Protein AF-A0A564VQ41-F1 (afdb_monomer)

Secondary structure (DSSP, 8-state):
-EE--TTS---HHHHHHHHHHHHHT-GGGTTS-EEEEEE-TTSS-EEEEEE-SB-TTT-PBPP--HHHHHHHHHHHHHHHHHTT---PPTTB-TTS-B--S---SSHHHHHHHHHHHTTSS--HHHHHHHHHHHHHHH-SSHHHHHHHHHHTTEEEE--TTSSS-EEEEHHHHHTT-S--EEEHHHHHHHHSS---HHHHHHHHHHHHHHHHHHHHHHHHHH-----------------HHHHHHHHHHHHHHHHTTSHHHHHHHHHHHHHHHHHHHHHHHHHHHHHHHHHHHHHHHHTTS-----

Solvent-accessible surface area (backbone atoms only — not comparable to full-atom values): 17741 Å² total; per-residue (Å²): 113,51,74,53,58,65,88,49,96,71,52,70,69,55,55,40,50,53,48,51,53,54,51,76,70,33,73,75,46,65,58,31,58,70,51,77,49,67,44,71,87,75,76,30,47,34,34,45,69,49,65,46,59,47,22,77,82,78,67,48,65,63,71,83,52,77,61,57,56,47,53,53,50,51,52,54,40,48,57,30,48,79,71,72,41,88,60,92,50,91,63,35,43,96,89,66,45,73,38,71,62,71,42,51,98,42,71,68,57,28,51,51,51,56,34,26,76,69,70,75,42,94,41,68,71,54,55,50,48,52,51,50,54,60,34,51,74,68,18,48,39,72,68,51,29,48,49,52,35,43,77,72,46,27,46,67,50,78,52,92,90,48,95,57,43,36,39,30,39,46,66,40,46,74,70,67,45,89,82,24,69,49,43,29,72,55,49,22,60,24,38,68,45,92,57,47,70,68,61,52,51,54,42,8,52,53,38,36,56,48,51,52,52,50,51,51,51,53,52,58,69,70,66,70,83,83,85,85,90,83,87,89,78,92,74,85,80,80,51,72,70,58,54,53,53,52,52,52,53,49,51,51,58,48,36,58,67,36,74,70,29,40,50,52,48,52,51,50,53,51,53,51,50,52,51,49,52,49,53,50,52,51,48,53,51,50,52,50,51,52,51,52,50,52,55,56,54,65,70,68,74,76,76,81,86,127

Sequence (306 aa):
MQSYHEDEEITPEQAHKNAVELAEHTKAWKGHEVLIATHIDKGHIHTHFIVNSVNYENGHKLQWSKHDLKDLKERCNEQSREQGLHVPEKGKTFAGEVREETVAWSKDTYQLLKQAEQGKVKSYVQDIALAVLDCKETATSRETFIRLMNERGYGVDWQDSHKYITYTDLAREQAGEKACKIRDNKLEKYYNMDFGKESMEHEFERNARTAEAEQSKRAASRVKPTEPDRAGKQSAQRSVGDVERELRGIDEAVKSRTSKGRAEQAERRRAEQEAHQRAEAERRAAEEQQRVASRRYIGRGWELER

Organism: NCBI:txid89014

InterPro domains:
  IPR005094 MobA/VirD2-like, nuclease domain [PF03432] (1-85)

Structure (mmCIF, N/CA/C/O backbone):
data_AF-A0A564VQ41-F1
#
_entry.id   AF-A0A564VQ41-F1
#
loop_
_atom_site.group_PDB
_atom_site.id
_atom_site.type_symbol
_atom_site.label_atom_id
_atom_site.label_alt_id
_atom_site.label_comp_id
_atom_site.label_asym_id
_atom_site.label_entity_id
_atom_site.label_seq_id
_atom_site.pdbx_PDB_ins_code
_atom_site.Cartn_x
_atom_site.Cartn_y
_atom_site.Cartn_z
_atom_site.occupancy
_atom_site.B_iso_or_equiv
_atom_site.auth_seq_id
_atom_site.auth_comp_id
_atom_site.auth_asym_id
_atom_site.auth_atom_id
_atom_site.pdbx_PDB_model_num
ATOM 1 N N . MET A 1 1 ? 9.799 -4.197 -13.482 1.00 83.69 1 MET A N 1
ATOM 2 C CA . MET A 1 1 ? 8.757 -3.579 -14.323 1.00 83.69 1 MET A CA 1
ATOM 3 C C . MET A 1 1 ? 8.687 -2.121 -13.932 1.00 83.69 1 MET A C 1
ATOM 5 O O . MET A 1 1 ? 8.679 -1.845 -12.737 1.00 83.69 1 MET A O 1
ATOM 9 N N . GLN A 1 2 ? 8.691 -1.243 -14.922 1.00 91.75 2 GLN A N 1
ATOM 10 C CA . GLN A 1 2 ? 8.441 0.191 -14.800 1.00 91.75 2 GLN A CA 1
ATOM 11 C C . GLN A 1 2 ? 7.136 0.474 -15.541 1.00 91.75 2 GLN A C 1
ATOM 13 O O . GLN A 1 2 ? 6.867 -0.172 -16.550 1.00 91.75 2 GLN A O 1
ATOM 18 N N . SER A 1 3 ? 6.301 1.367 -15.035 1.00 92.75 3 SER A N 1
ATOM 19 C CA . SER A 1 3 ? 4.995 1.657 -15.627 1.00 92.75 3 SER A CA 1
ATOM 20 C C . SER A 1 3 ? 4.623 3.099 -15.360 1.00 92.75 3 SER A C 1
ATOM 22 O O . SER A 1 3 ? 4.914 3.608 -14.277 1.00 92.75 3 SER A O 1
ATOM 24 N N . TYR A 1 4 ? 3.935 3.697 -16.318 1.00 93.62 4 TYR A N 1
ATOM 25 C CA . TYR A 1 4 ? 3.410 5.052 -16.244 1.00 93.62 4 TYR A CA 1
ATOM 26 C C . TYR A 1 4 ? 1.884 4.993 -16.170 1.00 93.62 4 TYR A C 1
ATOM 28 O O . TYR A 1 4 ? 1.292 3.991 -16.577 1.00 93.62 4 TYR A O 1
ATOM 36 N N . HIS A 1 5 ? 1.255 6.009 -15.582 1.00 91.75 5 HIS A N 1
ATOM 37 C CA . HIS A 1 5 ? -0.205 6.106 -15.586 1.00 91.75 5 HIS A CA 1
ATOM 38 C C . HIS A 1 5 ? -0.710 6.362 -17.014 1.00 91.75 5 HIS A C 1
ATOM 40 O O . HIS A 1 5 ? 0.048 6.845 -17.851 1.00 91.75 5 HIS A O 1
ATOM 46 N N . GLU A 1 6 ? -1.967 6.030 -17.308 1.00 89.50 6 GLU A N 1
ATOM 47 C CA . GLU A 1 6 ? -2.549 6.250 -18.643 1.00 89.50 6 GLU A CA 1
ATOM 48 C C . GLU A 1 6 ? -2.626 7.737 -19.024 1.00 89.50 6 GLU A C 1
ATOM 50 O O . GLU A 1 6 ? -2.412 8.080 -20.182 1.00 89.50 6 GLU A O 1
ATOM 55 N N . ASP A 1 7 ? -2.836 8.604 -18.030 1.00 90.12 7 ASP A N 1
ATOM 56 C CA . ASP A 1 7 ? -2.867 10.068 -18.181 1.00 90.12 7 ASP A CA 1
ATOM 57 C C . ASP A 1 7 ? -1.476 10.730 -18.151 1.00 90.12 7 ASP A C 1
ATOM 59 O O . ASP A 1 7 ? -1.370 11.953 -18.192 1.00 90.12 7 ASP A O 1
ATOM 63 N N . GLU A 1 8 ? -0.398 9.955 -18.010 1.00 91.81 8 GLU A N 1
ATOM 64 C CA . GLU A 1 8 ? 0.955 10.511 -17.999 1.00 91.81 8 GLU A CA 1
ATOM 65 C C . GLU A 1 8 ? 1.377 10.917 -19.420 1.00 91.81 8 GLU A C 1
ATOM 67 O O . GLU A 1 8 ? 1.322 10.111 -20.352 1.00 91.81 8 GLU A O 1
ATOM 72 N N . GLU A 1 9 ? 1.870 12.145 -19.588 1.00 92.56 9 GLU A N 1
ATOM 73 C CA . GLU A 1 9 ? 2.371 12.637 -20.875 1.00 92.56 9 GLU A CA 1
ATOM 74 C C . GLU A 1 9 ? 3.771 12.073 -21.182 1.00 92.56 9 GLU A C 1
ATOM 76 O O . GLU A 1 9 ? 4.790 12.751 -21.062 1.00 92.56 9 GLU A O 1
ATOM 81 N N . ILE A 1 10 ? 3.831 10.799 -21.582 1.00 94.69 10 ILE A N 1
ATOM 82 C CA . ILE A 1 10 ? 5.073 10.110 -21.952 1.00 94.69 10 ILE A CA 1
ATOM 83 C C . ILE A 1 10 ? 4.901 9.277 -23.226 1.00 94.69 10 ILE A C 1
ATOM 85 O O . ILE A 1 10 ? 3.895 8.595 -23.414 1.00 94.69 10 ILE A O 1
ATOM 89 N N . THR A 1 11 ? 5.901 9.293 -24.113 1.00 96.25 11 THR A N 1
ATOM 90 C CA . THR A 1 11 ? 5.888 8.446 -25.318 1.00 96.25 11 THR A CA 1
ATOM 91 C C . THR A 1 11 ? 6.498 7.062 -25.056 1.00 96.25 11 THR A C 1
ATOM 93 O O . THR A 1 11 ? 7.337 6.911 -24.160 1.00 96.25 11 THR A O 1
ATOM 96 N N . PRO A 1 12 ? 6.150 6.026 -25.845 1.00 96.50 12 PRO A N 1
ATOM 97 C CA . PRO A 1 12 ? 6.772 4.705 -25.727 1.00 96.50 12 PRO A CA 1
ATOM 98 C C . PRO A 1 12 ? 8.296 4.740 -25.894 1.00 96.50 12 PRO A C 1
ATOM 100 O O . PRO A 1 12 ? 9.013 4.041 -25.180 1.00 96.50 12 PRO A O 1
ATOM 103 N N . GLU A 1 13 ? 8.807 5.584 -26.791 1.00 97.06 13 GLU A N 1
ATOM 104 C CA . GLU A 1 13 ? 10.240 5.760 -27.035 1.00 97.06 13 GLU A CA 1
ATOM 105 C C . GLU A 1 13 ? 10.935 6.390 -25.826 1.00 97.06 13 GLU A C 1
ATOM 107 O O . GLU A 1 13 ? 12.020 5.952 -25.441 1.00 97.06 13 GLU A O 1
ATOM 112 N N . GLN A 1 14 ? 10.300 7.381 -25.191 1.00 96.62 14 GLN A N 1
ATOM 113 C CA . GLN A 1 14 ? 10.807 7.996 -23.967 1.00 96.62 14 GLN A CA 1
ATOM 114 C C . GLN A 1 14 ? 10.788 7.003 -22.803 1.00 96.62 14 GLN A C 1
ATOM 116 O O . GLN A 1 14 ? 11.794 6.856 -22.115 1.00 96.62 14 GLN A O 1
ATOM 121 N N . ALA A 1 15 ? 9.697 6.255 -22.621 1.00 96.69 15 ALA A N 1
ATOM 122 C CA . ALA A 1 15 ? 9.606 5.204 -21.610 1.00 96.69 15 ALA A CA 1
ATOM 123 C C . ALA A 1 15 ? 10.660 4.101 -21.815 1.00 96.69 15 ALA A C 1
ATOM 125 O O . ALA A 1 15 ? 11.237 3.600 -20.847 1.00 96.69 15 ALA A O 1
ATOM 126 N N . HIS A 1 16 ? 10.940 3.729 -23.068 1.00 97.81 16 HIS A N 1
ATOM 127 C CA . HIS A 1 16 ? 11.991 2.770 -23.395 1.00 97.81 16 HIS A CA 1
ATOM 128 C C . HIS A 1 16 ? 13.382 3.333 -23.093 1.00 97.81 16 HIS A C 1
ATOM 130 O O . HIS A 1 16 ? 14.189 2.664 -22.451 1.00 97.81 16 HIS A O 1
ATOM 136 N N . LYS A 1 17 ? 13.652 4.582 -23.492 1.00 97.81 17 LYS A N 1
ATOM 137 C CA . LYS A 1 17 ? 14.913 5.272 -23.193 1.00 97.81 17 LYS A CA 1
ATOM 138 C C . LYS A 1 17 ? 15.153 5.375 -21.685 1.00 97.81 17 LYS A C 1
ATOM 140 O O . LYS A 1 17 ? 16.241 5.043 -21.224 1.00 97.81 17 LYS A O 1
ATOM 145 N N . ASN A 1 18 ? 14.127 5.759 -20.926 1.00 96.88 18 ASN A N 1
ATOM 146 C CA . ASN A 1 18 ? 14.173 5.836 -19.468 1.00 96.88 18 ASN A CA 1
ATOM 147 C C . ASN A 1 18 ? 14.541 4.483 -18.850 1.00 96.88 18 ASN A C 1
ATOM 149 O O . ASN A 1 18 ? 15.393 4.410 -17.964 1.00 96.88 18 ASN A O 1
ATOM 153 N N . ALA A 1 19 ? 13.945 3.402 -19.357 1.00 96.88 19 ALA A N 1
ATOM 154 C CA . ALA A 1 19 ? 14.248 2.051 -18.915 1.00 96.88 19 ALA A CA 1
ATOM 155 C C . ALA A 1 19 ? 15.689 1.628 -19.238 1.00 96.88 19 ALA A C 1
ATOM 157 O O . ALA A 1 19 ? 16.355 1.060 -18.373 1.00 96.88 19 ALA A O 1
ATOM 158 N N . VAL A 1 20 ? 16.185 1.913 -20.446 1.00 97.12 20 VAL A N 1
ATOM 159 C CA . VAL A 1 20 ? 17.582 1.642 -20.830 1.00 97.12 20 VAL A CA 1
ATOM 160 C C . VAL A 1 20 ? 18.541 2.361 -19.885 1.00 97.12 20 VAL A C 1
ATOM 162 O O . VAL A 1 20 ? 19.389 1.715 -19.274 1.00 97.12 20 VAL A O 1
ATOM 165 N N . GLU A 1 21 ? 18.340 3.661 -19.672 1.00 96.19 21 GLU A N 1
ATOM 166 C CA . GLU A 1 21 ? 19.166 4.461 -18.767 1.00 96.19 21 GLU A CA 1
ATOM 167 C C . GLU A 1 21 ? 19.127 3.911 -17.332 1.00 96.19 21 GLU A C 1
ATOM 169 O O . GLU A 1 21 ? 20.163 3.771 -16.678 1.00 96.19 21 GLU A O 1
ATOM 174 N N . LEU A 1 22 ? 17.944 3.531 -16.842 1.00 95.81 22 LEU A N 1
ATOM 175 C CA . LEU A 1 22 ? 17.799 2.936 -15.517 1.00 95.81 22 LEU A CA 1
ATOM 176 C C . LEU A 1 22 ? 18.567 1.609 -15.409 1.00 95.81 22 LEU A C 1
ATOM 178 O O . LEU A 1 22 ? 19.178 1.336 -14.371 1.00 95.81 22 LEU A O 1
ATOM 182 N N . ALA A 1 23 ? 18.553 0.788 -16.462 1.00 95.69 23 ALA A N 1
ATOM 183 C CA . ALA A 1 23 ? 19.267 -0.482 -16.497 1.00 95.69 23 ALA A CA 1
ATOM 184 C C . ALA A 1 23 ? 20.787 -0.298 -16.510 1.00 95.69 23 ALA A C 1
ATOM 186 O O . ALA A 1 23 ? 21.474 -0.930 -15.706 1.00 95.69 23 ALA A O 1
ATOM 187 N N . GLU A 1 24 ? 21.299 0.601 -17.350 1.00 94.94 24 GLU A N 1
ATOM 188 C CA . GLU A 1 24 ? 22.731 0.905 -17.464 1.00 94.94 24 GLU A CA 1
ATOM 189 C C . GLU A 1 24 ? 23.322 1.415 -16.143 1.00 94.94 24 GLU A C 1
ATOM 191 O O . GLU A 1 24 ? 24.424 1.027 -15.751 1.00 94.94 24 GLU A O 1
ATOM 196 N N . HIS A 1 25 ? 22.562 2.223 -15.398 1.00 93.00 25 HIS A N 1
ATOM 197 C CA . HIS A 1 25 ? 22.992 2.768 -14.107 1.00 93.00 25 HIS A CA 1
ATOM 198 C C . HIS A 1 25 ? 22.719 1.834 -12.914 1.00 93.00 25 HIS A C 1
ATOM 200 O O . HIS A 1 25 ? 23.041 2.164 -11.767 1.00 93.00 25 HIS A O 1
ATOM 206 N N . THR A 1 26 ? 22.158 0.643 -13.142 1.00 94.00 26 THR A N 1
ATOM 207 C CA . THR A 1 26 ? 21.925 -0.342 -12.080 1.00 94.00 26 THR A CA 1
ATOM 208 C C . THR A 1 26 ? 23.169 -1.198 -11.860 1.00 94.00 26 THR A C 1
ATOM 210 O O . THR A 1 26 ? 23.393 -2.201 -12.530 1.00 94.00 26 THR A O 1
ATOM 213 N N . LYS A 1 27 ? 23.972 -0.838 -10.849 1.00 90.94 27 LYS A N 1
ATOM 214 C CA . LYS A 1 27 ? 25.260 -1.494 -10.537 1.00 90.94 27 LYS A CA 1
ATOM 215 C C . LYS A 1 27 ? 25.176 -3.017 -10.416 1.00 90.94 27 LYS A C 1
ATOM 217 O O . LYS A 1 27 ? 26.077 -3.709 -10.878 1.00 90.94 27 LYS A O 1
ATOM 222 N N . ALA A 1 28 ? 24.108 -3.539 -9.815 1.00 91.38 28 ALA A N 1
ATOM 223 C CA . ALA A 1 28 ? 23.920 -4.979 -9.642 1.00 91.38 28 ALA A CA 1
ATOM 224 C C . ALA A 1 28 ? 23.673 -5.729 -10.966 1.00 91.38 28 ALA A C 1
ATOM 226 O O . ALA A 1 28 ? 23.830 -6.942 -11.003 1.00 91.38 28 ALA A O 1
ATOM 227 N N . TRP A 1 29 ? 23.314 -5.037 -12.052 1.00 94.06 29 TRP A N 1
ATOM 228 C CA . TRP A 1 29 ? 23.145 -5.633 -13.383 1.00 94.06 29 TRP A CA 1
ATOM 229 C C . TRP A 1 29 ? 24.415 -5.546 -14.236 1.0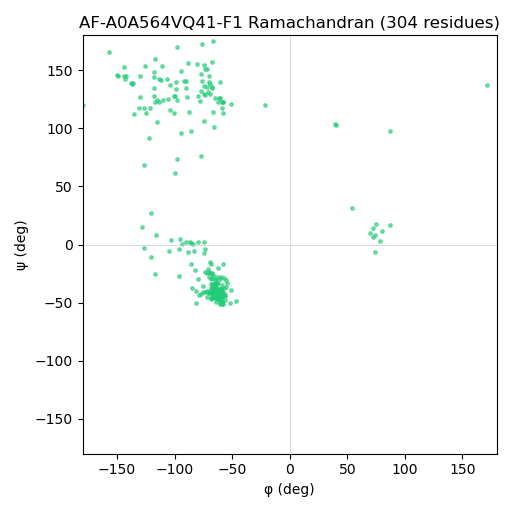0 94.06 29 TRP A C 1
ATOM 231 O O . TRP A 1 29 ? 24.437 -6.042 -15.358 1.00 94.06 29 TRP A O 1
ATOM 241 N N . LYS A 1 30 ? 25.506 -4.969 -13.718 1.00 93.38 30 LYS A N 1
ATOM 242 C CA . LYS A 1 30 ? 26.779 -4.912 -14.440 1.00 93.38 30 LYS A CA 1
ATOM 243 C C . LYS A 1 30 ? 27.291 -6.326 -14.745 1.00 93.38 30 LYS A C 1
ATOM 245 O O . LYS A 1 30 ? 27.432 -7.146 -13.840 1.00 93.38 30 LYS A O 1
ATOM 250 N N . GLY A 1 31 ? 27.580 -6.590 -16.020 1.00 94.00 31 GLY A N 1
ATOM 251 C CA . GLY A 1 31 ? 27.993 -7.910 -16.513 1.00 94.00 31 GLY A CA 1
ATOM 252 C C . GLY A 1 31 ? 26.851 -8.936 -16.596 1.00 94.00 31 GLY A C 1
ATOM 253 O O . GLY A 1 31 ? 27.102 -10.109 -16.862 1.00 94.00 31 GLY A O 1
ATOM 254 N N . HIS A 1 32 ? 25.601 -8.516 -16.383 1.00 96.56 32 HIS A N 1
ATOM 255 C CA . HIS A 1 32 ? 24.406 -9.301 -16.680 1.00 96.56 32 HIS A CA 1
ATOM 256 C C . HIS A 1 32 ? 23.757 -8.777 -17.960 1.00 96.56 32 HIS A C 1
ATOM 258 O O . HIS A 1 32 ? 23.615 -7.571 -18.152 1.00 96.56 32 HIS A O 1
ATOM 264 N N . GLU A 1 33 ? 23.326 -9.684 -18.830 1.00 96.00 33 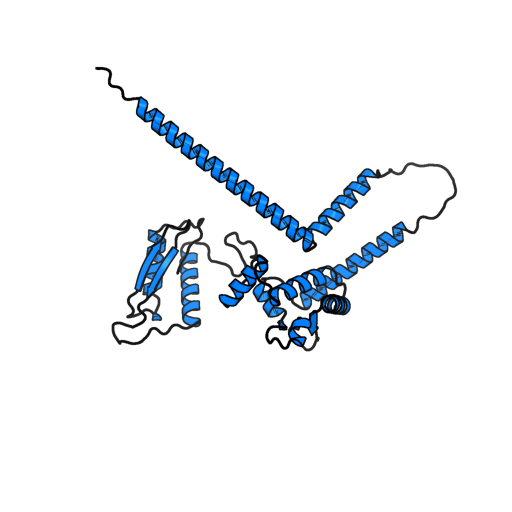GLU A N 1
ATOM 265 C CA . GLU A 1 33 ? 22.530 -9.319 -20.000 1.00 96.00 33 GLU A CA 1
ATOM 266 C C . GLU A 1 33 ? 21.117 -8.923 -19.552 1.00 96.00 33 GLU A C 1
ATOM 268 O O . GLU A 1 33 ? 20.506 -9.607 -18.725 1.00 96.00 33 GLU A O 1
ATOM 273 N N . VAL A 1 34 ? 20.588 -7.825 -20.094 1.00 97.00 34 VAL A N 1
ATOM 274 C CA . VAL A 1 34 ? 19.252 -7.317 -19.759 1.00 97.00 34 VAL A CA 1
ATOM 275 C C . VAL A 1 34 ? 18.451 -7.121 -21.040 1.00 97.00 34 VAL A C 1
ATOM 277 O O . VAL A 1 34 ? 18.803 -6.294 -21.875 1.00 97.00 34 VAL A O 1
ATOM 280 N N . LEU A 1 35 ? 17.348 -7.857 -21.184 1.00 97.62 35 LEU A N 1
ATOM 281 C CA . LEU A 1 35 ? 16.355 -7.608 -22.225 1.00 97.62 35 LEU A CA 1
ATOM 282 C C . LEU A 1 35 ? 15.309 -6.620 -21.700 1.00 97.62 35 LEU A C 1
ATOM 284 O O . LEU A 1 35 ? 14.699 -6.845 -20.650 1.00 97.62 35 LEU A O 1
ATOM 288 N N . ILE A 1 36 ? 15.090 -5.547 -22.455 1.00 97.88 36 ILE A N 1
ATOM 289 C CA . ILE A 1 36 ? 14.136 -4.485 -22.135 1.00 97.88 36 ILE A CA 1
ATOM 290 C C . ILE A 1 36 ? 13.040 -4.490 -23.199 1.00 97.88 36 ILE A C 1
ATOM 292 O O . ILE A 1 36 ? 13.329 -4.390 -24.388 1.00 97.88 36 ILE A O 1
ATOM 296 N N . ALA A 1 37 ? 11.784 -4.611 -22.772 1.00 97.44 37 ALA A N 1
ATOM 297 C CA . ALA A 1 37 ? 10.628 -4.636 -23.666 1.00 97.44 37 ALA A CA 1
ATOM 298 C C . ALA A 1 37 ? 9.562 -3.653 -23.181 1.00 97.44 37 ALA A C 1
ATOM 300 O O . ALA A 1 37 ? 9.033 -3.806 -22.079 1.00 97.44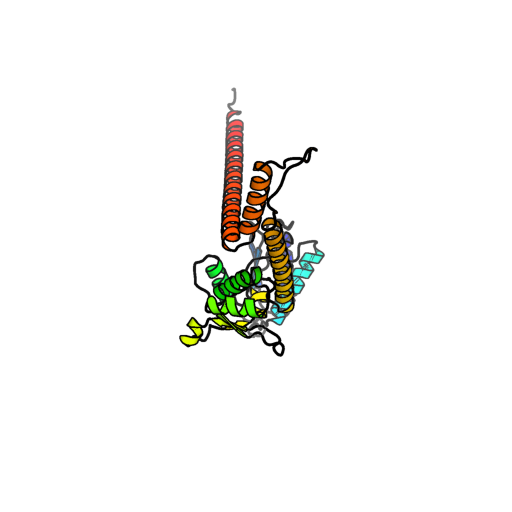 37 ALA A O 1
ATOM 301 N N . THR A 1 38 ? 9.256 -2.648 -23.999 1.00 97.69 38 THR A N 1
ATOM 302 C CA . THR A 1 38 ? 8.242 -1.627 -23.706 1.00 97.69 38 THR A CA 1
ATOM 303 C C . THR A 1 38 ? 6.953 -1.961 -24.438 1.00 97.69 38 THR A C 1
ATOM 305 O O . THR A 1 38 ? 6.960 -2.228 -25.637 1.00 97.69 38 THR A O 1
ATOM 308 N N . HIS A 1 39 ? 5.853 -1.995 -23.699 1.00 96.31 39 HIS A N 1
ATOM 309 C CA . HIS A 1 39 ? 4.540 -2.424 -24.148 1.00 96.31 39 HIS A CA 1
ATOM 310 C C . HIS A 1 39 ? 3.531 -1.277 -24.045 1.00 96.31 39 HIS A C 1
ATOM 312 O O . HIS A 1 39 ? 3.601 -0.445 -23.137 1.00 96.31 39 HIS A O 1
ATOM 318 N N . ILE A 1 40 ? 2.564 -1.288 -24.963 1.00 95.69 40 ILE A N 1
ATOM 319 C CA . ILE A 1 40 ? 1.481 -0.298 -25.097 1.00 95.69 40 ILE A CA 1
ATOM 320 C C . ILE A 1 40 ? 0.092 -0.960 -25.166 1.00 95.69 40 ILE A C 1
ATOM 322 O O . ILE A 1 40 ? -0.888 -0.351 -25.577 1.00 95.69 40 ILE A O 1
ATOM 326 N N . ASP A 1 41 ? 0.004 -2.237 -24.799 1.00 93.56 41 ASP A N 1
ATOM 327 C CA . ASP A 1 41 ? -1.148 -3.113 -25.035 1.00 93.56 41 ASP A CA 1
ATOM 328 C C . ASP A 1 41 ? -2.217 -3.076 -23.924 1.00 93.56 41 ASP A C 1
ATOM 330 O O . ASP A 1 41 ? -3.276 -3.681 -24.079 1.00 93.56 41 ASP A O 1
ATOM 334 N N . LYS A 1 42 ? -1.970 -2.384 -22.800 1.00 85.81 42 LYS A N 1
ATOM 335 C CA . LYS A 1 42 ? -2.823 -2.426 -21.587 1.00 85.81 42 LYS A CA 1
ATOM 336 C C . LYS A 1 42 ? -3.401 -1.076 -21.155 1.00 85.81 42 LYS A C 1
ATOM 338 O O . LYS A 1 42 ? -3.646 -0.869 -19.967 1.00 85.81 42 LYS A O 1
ATOM 343 N N . GLY A 1 43 ? -3.580 -0.150 -22.095 1.00 87.62 43 GLY A N 1
ATOM 344 C CA . GLY A 1 43 ? -4.086 1.204 -21.818 1.00 87.62 43 GLY A CA 1
ATOM 345 C C . GLY A 1 43 ? -3.073 2.132 -21.138 1.00 87.62 43 GLY A C 1
ATOM 346 O O . GLY A 1 43 ? -3.319 3.319 -21.023 1.00 87.62 43 GLY A O 1
ATOM 347 N N . HIS A 1 44 ? -1.909 1.613 -20.747 1.00 93.31 44 HIS A N 1
ATOM 348 C CA . HIS A 1 44 ? -0.805 2.385 -20.194 1.00 93.31 44 HIS A CA 1
ATOM 349 C C . HIS A 1 44 ? 0.535 1.816 -20.665 1.00 93.31 44 HIS A C 1
ATOM 351 O O . HIS A 1 44 ? 0.666 0.615 -20.950 1.00 93.31 44 HIS A O 1
ATOM 357 N N . ILE A 1 45 ? 1.544 2.683 -20.718 1.00 96.31 45 ILE A N 1
ATOM 358 C CA . ILE A 1 45 ? 2.892 2.314 -21.142 1.00 96.31 45 ILE A CA 1
ATOM 359 C C . ILE A 1 45 ? 3.614 1.636 -19.978 1.00 96.31 45 ILE A C 1
ATOM 361 O O . ILE A 1 45 ? 3.691 2.163 -18.865 1.00 96.31 45 ILE A O 1
ATOM 365 N N . HIS A 1 46 ? 4.169 0.454 -20.234 1.00 96.12 46 HIS A N 1
ATOM 366 C CA . HIS A 1 46 ? 4.954 -0.273 -19.244 1.00 96.12 46 HIS A CA 1
ATOM 367 C C . HIS A 1 46 ? 6.150 -0.977 -19.872 1.00 96.12 46 HIS A C 1
ATOM 369 O O . HIS A 1 46 ? 6.084 -1.491 -20.982 1.00 96.12 46 HIS A O 1
ATOM 375 N N . THR A 1 47 ? 7.247 -1.037 -19.126 1.00 96.94 47 THR A N 1
ATOM 376 C CA . THR A 1 47 ? 8.498 -1.654 -19.547 1.00 96.94 47 THR A CA 1
ATOM 377 C C . THR A 1 47 ? 8.857 -2.836 -18.648 1.00 96.94 47 THR A C 1
ATOM 379 O O . THR A 1 47 ? 8.915 -2.747 -17.412 1.00 96.94 47 THR A O 1
ATOM 382 N N . HIS A 1 48 ? 9.112 -3.976 -19.281 1.00 96.50 48 HIS A N 1
ATOM 383 C CA . HIS A 1 48 ? 9.642 -5.182 -18.667 1.00 96.50 48 HIS A CA 1
ATOM 384 C C . HIS A 1 48 ? 11.168 -5.206 -18.746 1.00 96.50 48 HIS A C 1
ATOM 386 O O . HIS A 1 48 ? 11.751 -4.858 -19.766 1.00 96.50 48 HIS A O 1
ATOM 392 N N . PHE A 1 49 ? 11.789 -5.676 -17.663 1.00 96.50 49 PHE A N 1
ATOM 393 C CA . PHE A 1 49 ? 13.219 -5.959 -17.578 1.00 96.50 49 PHE A CA 1
ATOM 394 C C . PHE A 1 49 ? 13.375 -7.453 -17.323 1.00 96.50 49 PHE A C 1
ATOM 396 O O . PHE A 1 49 ? 12.834 -7.960 -16.334 1.00 96.50 49 PHE A O 1
ATOM 403 N N . ILE A 1 50 ? 14.094 -8.145 -18.198 1.00 95.94 50 ILE A N 1
ATOM 404 C CA . ILE A 1 50 ? 14.451 -9.552 -18.038 1.00 95.94 50 ILE A CA 1
ATOM 405 C C . ILE A 1 50 ? 15.968 -9.605 -17.913 1.00 95.94 50 ILE A C 1
ATOM 407 O O . ILE A 1 50 ? 16.686 -9.397 -18.884 1.00 95.94 50 ILE A O 1
ATOM 411 N N . VAL A 1 51 ? 16.441 -9.835 -16.692 1.00 96.19 51 VAL A N 1
ATOM 412 C CA . VAL A 1 51 ? 17.867 -9.823 -16.350 1.00 96.19 51 VAL A CA 1
ATOM 413 C C . VAL A 1 51 ? 18.363 -11.261 -16.278 1.00 96.19 51 VAL A C 1
ATOM 415 O O . VAL A 1 51 ? 17.778 -12.080 -15.560 1.00 96.19 51 VAL A O 1
ATOM 418 N N . ASN A 1 52 ? 19.444 -11.573 -16.994 1.00 96.31 52 ASN A N 1
ATOM 419 C CA . ASN A 1 52 ? 20.095 -12.871 -16.895 1.00 96.31 52 ASN A CA 1
ATOM 420 C C . ASN A 1 52 ? 20.593 -13.081 -15.457 1.00 96.31 52 ASN A C 1
ATOM 422 O O . ASN A 1 52 ? 21.315 -12.261 -14.894 1.00 96.31 52 ASN A O 1
ATOM 426 N N . SER A 1 53 ? 20.196 -14.193 -14.841 1.00 95.56 53 SER A N 1
ATOM 427 C CA . SER A 1 53 ? 20.523 -14.482 -13.443 1.00 95.56 53 SER A CA 1
ATOM 428 C C . SER A 1 53 ? 22.003 -14.788 -13.200 1.00 95.56 53 SER A C 1
ATOM 430 O O . SER A 1 53 ? 22.428 -14.772 -12.047 1.00 95.56 53 SER A O 1
ATOM 432 N N . VAL A 1 54 ? 22.777 -15.059 -14.253 1.00 96.25 54 VAL A N 1
ATOM 433 C CA . VAL A 1 54 ? 24.212 -15.355 -14.188 1.00 96.25 54 VAL A CA 1
ATOM 434 C C . VAL A 1 54 ? 24.974 -14.282 -14.957 1.00 96.25 54 VAL A C 1
ATOM 436 O O . VAL A 1 54 ? 24.573 -13.889 -16.048 1.00 96.25 54 VAL A O 1
ATOM 439 N N . ASN A 1 55 ? 26.049 -13.782 -14.359 1.00 96.25 55 ASN A N 1
ATOM 440 C CA . ASN A 1 55 ? 26.937 -12.804 -14.965 1.00 96.25 55 ASN A CA 1
ATOM 441 C C . ASN A 1 55 ? 27.793 -13.489 -16.042 1.00 96.25 55 ASN A C 1
ATOM 443 O O . ASN A 1 55 ? 28.419 -14.515 -15.761 1.00 96.25 55 ASN A O 1
ATOM 447 N N . TYR A 1 56 ? 27.826 -12.939 -17.256 1.00 93.88 56 TYR A N 1
ATOM 448 C CA . TYR A 1 56 ? 28.515 -13.581 -18.381 1.00 93.88 56 TYR A CA 1
ATOM 449 C C . TYR A 1 56 ? 30.049 -13.494 -18.267 1.00 93.88 56 TYR A C 1
ATOM 451 O O . TYR A 1 56 ? 30.751 -14.327 -18.835 1.00 93.88 56 TYR A O 1
ATOM 459 N N . GLU A 1 57 ? 30.574 -12.514 -17.522 1.00 94.00 57 GLU A N 1
ATOM 460 C CA . GLU A 1 57 ? 32.014 -12.261 -17.377 1.00 94.00 57 GLU A CA 1
ATOM 461 C C . GLU A 1 57 ? 32.654 -13.182 -16.335 1.00 94.00 57 GLU A C 1
ATOM 463 O O . GLU A 1 57 ? 33.774 -13.652 -16.524 1.00 94.00 57 GLU A O 1
ATOM 468 N N . ASN A 1 58 ? 31.963 -13.430 -15.217 1.00 94.62 58 ASN A N 1
ATOM 469 C CA . ASN A 1 58 ? 32.536 -14.129 -14.060 1.00 94.62 58 ASN A CA 1
ATOM 470 C C . ASN A 1 58 ? 31.728 -15.346 -13.573 1.00 94.62 58 ASN A C 1
ATOM 472 O O . ASN A 1 58 ? 32.157 -16.028 -12.644 1.00 94.62 58 ASN A O 1
ATOM 476 N N . GLY A 1 59 ? 30.567 -15.634 -14.169 1.00 95.19 59 GLY A N 1
ATOM 477 C CA . GLY A 1 59 ? 29.732 -16.785 -13.815 1.00 95.19 59 GLY A CA 1
ATOM 478 C C . GLY A 1 59 ? 29.009 -16.674 -12.467 1.00 95.19 59 GLY A C 1
ATOM 479 O O . GLY A 1 59 ? 28.370 -17.636 -12.034 1.00 95.19 59 GLY A O 1
ATOM 480 N N . HIS A 1 60 ? 29.076 -15.531 -11.778 1.00 95.69 60 HIS A N 1
ATOM 481 C CA . HIS A 1 60 ? 28.390 -15.349 -10.503 1.00 95.69 60 HIS A CA 1
ATOM 482 C C . HIS A 1 60 ? 26.890 -15.104 -10.680 1.00 95.69 60 HIS A C 1
ATOM 484 O O . HIS A 1 60 ? 26.428 -14.463 -11.623 1.00 95.69 60 HIS A O 1
ATOM 490 N N . LYS A 1 61 ? 26.112 -15.601 -9.715 1.00 96.50 61 LYS A N 1
ATOM 491 C CA . LYS A 1 61 ? 24.668 -15.381 -9.654 1.00 96.50 61 LYS A CA 1
ATOM 492 C C . LYS A 1 61 ? 24.354 -13.959 -9.191 1.00 96.50 61 LYS A C 1
ATOM 494 O O . LYS A 1 61 ? 24.912 -13.513 -8.185 1.00 96.50 61 LYS A O 1
ATOM 499 N N . LEU A 1 62 ? 23.388 -13.320 -9.851 1.00 95.06 62 LEU A N 1
ATOM 500 C CA . LEU A 1 62 ? 22.835 -12.020 -9.481 1.00 95.06 62 LEU A CA 1
ATOM 501 C C . LEU A 1 62 ? 22.424 -12.019 -8.004 1.00 95.06 62 LEU A C 1
ATOM 503 O O . LEU A 1 62 ? 21.575 -12.810 -7.578 1.00 95.06 62 LEU A O 1
ATOM 507 N N . GLN A 1 63 ? 23.018 -11.110 -7.237 1.00 91.06 63 GLN A N 1
ATOM 508 C CA . GLN A 1 63 ? 22.619 -10.829 -5.864 1.00 91.06 63 GLN A CA 1
ATOM 509 C C . GLN A 1 63 ? 21.706 -9.609 -5.870 1.00 91.06 63 GLN A C 1
ATOM 511 O O . GLN A 1 63 ? 22.076 -8.557 -6.383 1.00 91.06 63 GLN A O 1
ATOM 516 N N . TRP A 1 64 ? 20.504 -9.763 -5.319 1.00 88.88 64 TRP A N 1
ATOM 517 C CA . TRP A 1 64 ? 19.510 -8.697 -5.293 1.00 88.88 64 TRP A CA 1
ATOM 518 C C . TRP A 1 64 ? 18.860 -8.610 -3.919 1.00 88.88 64 TRP A C 1
ATOM 520 O O . TRP A 1 64 ? 18.138 -9.514 -3.488 1.00 88.88 64 TRP A O 1
ATOM 530 N N . SER A 1 65 ? 19.129 -7.519 -3.215 1.00 84.75 65 SER A N 1
ATOM 531 C CA . SER A 1 65 ? 18.625 -7.273 -1.872 1.00 84.75 65 SER A CA 1
ATOM 532 C C . SER A 1 65 ? 17.382 -6.377 -1.878 1.00 84.75 65 SER A C 1
ATOM 534 O O . SER A 1 65 ? 17.006 -5.745 -2.868 1.00 84.75 65 SER A O 1
ATOM 536 N N . LYS A 1 66 ? 16.734 -6.274 -0.712 1.00 81.19 66 LYS A N 1
ATOM 537 C CA . LYS A 1 66 ? 15.658 -5.293 -0.499 1.00 81.19 66 LYS A CA 1
ATOM 538 C C . LYS A 1 66 ? 16.159 -3.851 -0.631 1.00 81.19 66 LYS A C 1
ATOM 540 O O . LYS A 1 66 ? 15.360 -2.978 -0.958 1.00 81.19 66 LYS A O 1
ATOM 545 N N . HIS A 1 67 ? 17.441 -3.612 -0.350 1.00 83.62 67 HIS A N 1
ATOM 546 C CA . HIS A 1 67 ? 18.056 -2.297 -0.485 1.00 83.62 67 HIS A CA 1
ATOM 547 C C . HIS A 1 67 ? 18.234 -1.935 -1.961 1.00 83.62 67 HIS A C 1
ATOM 549 O O . HIS A 1 67 ? 17.784 -0.868 -2.357 1.00 83.62 67 HIS A O 1
ATOM 555 N N . ASP A 1 68 ? 18.730 -2.864 -2.784 1.00 88.81 68 ASP A N 1
ATOM 556 C CA . ASP A 1 68 ? 18.886 -2.660 -4.235 1.00 88.81 68 ASP A CA 1
ATOM 557 C C . ASP A 1 68 ? 17.537 -2.383 -4.913 1.00 88.81 68 ASP A C 1
ATOM 559 O O . ASP A 1 68 ? 17.413 -1.499 -5.757 1.00 88.81 68 ASP A O 1
ATOM 563 N N . LEU A 1 69 ? 16.477 -3.083 -4.487 1.00 87.94 69 LEU A N 1
ATOM 564 C CA . LEU A 1 69 ? 15.123 -2.803 -4.968 1.00 87.94 69 LEU A CA 1
ATOM 565 C C . LEU A 1 69 ? 14.628 -1.408 -4.565 1.00 87.94 69 LEU A C 1
ATOM 567 O O . LEU A 1 69 ? 13.893 -0.780 -5.325 1.00 87.94 69 LEU A O 1
ATOM 571 N N . LYS A 1 70 ? 14.957 -0.953 -3.353 1.00 86.38 70 LYS A N 1
ATOM 572 C CA . LYS A 1 70 ? 14.568 0.376 -2.871 1.00 86.38 70 LYS A CA 1
ATOM 573 C C . LYS A 1 70 ? 15.307 1.465 -3.654 1.00 86.38 70 LYS A C 1
ATOM 575 O O . LYS A 1 70 ? 14.660 2.383 -4.136 1.00 86.38 70 LYS A O 1
ATOM 580 N N . ASP A 1 71 ? 16.610 1.303 -3.830 1.00 90.44 71 ASP A N 1
ATOM 581 C CA . ASP A 1 71 ? 17.480 2.190 -4.604 1.00 90.44 71 ASP A CA 1
ATOM 582 C C . ASP A 1 71 ? 17.033 2.290 -6.078 1.00 90.44 71 ASP A C 1
ATOM 584 O O . ASP A 1 71 ? 16.855 3.387 -6.604 1.00 90.44 71 ASP A O 1
ATOM 588 N N . LEU A 1 72 ? 16.695 1.163 -6.723 1.00 92.50 72 LEU A N 1
ATOM 589 C CA . LEU A 1 72 ? 16.113 1.161 -8.074 1.00 92.50 72 LEU A CA 1
ATOM 590 C C . LEU A 1 72 ? 14.799 1.962 -8.152 1.00 92.50 72 LEU A C 1
ATOM 592 O O . LEU A 1 72 ? 14.578 2.693 -9.116 1.00 92.50 72 LEU A O 1
ATOM 596 N N . LYS A 1 73 ? 13.924 1.835 -7.143 1.00 91.12 73 LYS A N 1
ATOM 597 C CA . LYS A 1 73 ? 12.668 2.604 -7.071 1.00 91.12 73 LYS A CA 1
ATOM 598 C C . LYS A 1 73 ? 12.923 4.096 -6.890 1.00 91.12 73 LYS A C 1
ATOM 600 O O . LYS A 1 73 ? 12.249 4.895 -7.526 1.00 91.12 73 LYS A O 1
ATOM 605 N N . GLU A 1 74 ? 13.867 4.465 -6.030 1.00 92.19 74 GLU A N 1
ATOM 606 C CA . GLU A 1 74 ? 14.215 5.865 -5.776 1.00 92.19 74 GLU A CA 1
ATOM 607 C C . GLU A 1 74 ? 14.784 6.526 -7.032 1.00 92.19 74 GLU A C 1
ATOM 609 O O . GLU A 1 74 ? 14.299 7.588 -7.406 1.00 92.19 74 GLU A O 1
ATOM 614 N N . ARG A 1 75 ? 15.694 5.863 -7.757 1.00 94.00 75 ARG A N 1
ATOM 615 C CA . ARG A 1 75 ? 16.189 6.372 -9.048 1.00 94.00 75 ARG A CA 1
ATOM 616 C C . ARG A 1 75 ? 15.101 6.492 -10.108 1.00 94.00 75 ARG A C 1
ATOM 618 O O . ARG A 1 75 ? 15.063 7.486 -10.818 1.00 94.00 75 ARG A O 1
ATOM 625 N N . CYS A 1 76 ? 14.210 5.504 -10.208 1.00 93.94 76 CYS A N 1
ATOM 626 C CA . CYS A 1 76 ? 13.073 5.578 -11.127 1.00 93.94 76 CYS A CA 1
ATOM 627 C C . CYS A 1 76 ? 12.182 6.789 -10.811 1.00 93.94 76 CYS A C 1
ATOM 629 O O . CYS A 1 76 ? 11.751 7.491 -11.719 1.00 93.94 76 CYS A O 1
ATOM 631 N N . ASN A 1 77 ? 11.921 7.044 -9.527 1.00 93.69 77 ASN A N 1
ATOM 632 C CA . ASN A 1 77 ? 11.139 8.196 -9.088 1.00 93.69 77 ASN A CA 1
ATOM 633 C C . ASN A 1 77 ? 11.870 9.523 -9.340 1.00 93.69 77 ASN A C 1
ATOM 635 O O . ASN A 1 77 ? 11.221 10.506 -9.685 1.00 93.69 77 ASN A O 1
ATOM 639 N N . GLU A 1 78 ? 13.192 9.565 -9.159 1.00 95.06 78 GLU A N 1
ATOM 640 C CA . GLU A 1 78 ? 14.003 10.752 -9.451 1.00 95.06 78 GLU A CA 1
ATOM 641 C C . GLU A 1 78 ? 13.970 11.086 -10.942 1.00 95.06 78 GLU A C 1
ATOM 643 O O . GLU A 1 78 ? 13.615 12.201 -11.306 1.00 95.06 78 GLU A O 1
ATOM 648 N N . GLN A 1 79 ? 14.207 10.089 -11.799 1.00 95.00 79 GLN A N 1
ATOM 649 C CA . GLN A 1 79 ? 14.143 10.238 -13.253 1.00 95.00 79 GLN A CA 1
ATOM 650 C C . GLN A 1 79 ? 12.763 10.741 -13.708 1.00 95.00 79 GLN A C 1
ATOM 652 O O . GLN A 1 79 ? 12.678 11.623 -14.559 1.00 95.00 79 GLN A O 1
ATOM 657 N N . SER A 1 80 ? 11.674 10.227 -13.119 1.00 94.19 80 SER A N 1
ATOM 658 C CA . SER A 1 80 ? 10.327 10.757 -13.365 1.00 94.19 80 SER A CA 1
ATOM 659 C C . SER A 1 80 ? 10.205 12.225 -12.945 1.00 94.19 80 SER A C 1
ATOM 661 O O . SER A 1 80 ? 9.714 13.040 -13.723 1.00 94.19 80 SER A O 1
ATOM 663 N N . ARG A 1 81 ? 10.690 12.591 -11.751 1.00 94.69 81 ARG A N 1
ATOM 664 C CA . ARG A 1 81 ? 10.617 13.968 -11.238 1.00 94.69 81 ARG A CA 1
ATOM 665 C C . ARG A 1 81 ? 11.387 14.959 -12.110 1.00 94.69 81 ARG A C 1
ATOM 667 O O . ARG A 1 81 ? 10.875 16.039 -12.385 1.00 94.69 81 ARG A O 1
ATOM 674 N N . GLU A 1 82 ? 12.588 14.595 -12.551 1.00 95.31 82 GLU A N 1
ATOM 675 C CA . GLU A 1 82 ? 13.426 15.416 -13.437 1.00 95.31 82 GLU A CA 1
ATOM 676 C C . GLU A 1 82 ? 12.746 15.704 -14.782 1.00 95.31 82 GLU A C 1
ATOM 678 O O . GLU A 1 82 ? 12.961 16.757 -15.380 1.00 95.31 82 GLU A O 1
ATOM 683 N N . GLN A 1 83 ? 11.890 14.789 -15.236 1.00 93.94 83 GLN A N 1
ATOM 684 C CA . GLN A 1 83 ? 11.117 14.912 -16.472 1.00 93.94 83 GLN A CA 1
ATOM 685 C C . GLN A 1 83 ? 9.754 15.590 -16.267 1.00 93.94 83 GLN A C 1
ATOM 687 O O . GLN A 1 83 ? 8.993 15.715 -17.222 1.00 93.94 83 GLN A O 1
ATOM 692 N N . GLY A 1 84 ? 9.433 16.028 -15.044 1.00 93.31 84 GLY A N 1
ATOM 693 C CA . GLY A 1 84 ? 8.131 16.610 -14.714 1.00 93.31 84 GLY A CA 1
ATOM 694 C C . GLY A 1 84 ? 6.984 15.594 -14.671 1.00 93.31 84 GLY A C 1
ATOM 695 O O . GLY A 1 84 ? 5.827 16.003 -14.646 1.00 93.31 84 GLY A O 1
ATOM 696 N N . LEU A 1 85 ? 7.297 14.296 -14.647 1.00 93.19 85 LEU A N 1
ATOM 697 C CA . LEU A 1 85 ? 6.317 13.216 -14.569 1.00 93.19 85 LEU A CA 1
ATOM 698 C C . LEU A 1 85 ? 5.849 13.006 -13.128 1.00 93.19 85 LEU A C 1
ATOM 700 O O . LEU A 1 85 ? 6.571 13.282 -12.159 1.00 93.19 85 LEU A O 1
ATOM 704 N N . HIS A 1 86 ? 4.654 12.448 -12.969 1.00 91.62 86 HIS A N 1
ATOM 705 C CA . HIS A 1 86 ? 4.103 12.168 -11.651 1.00 91.62 86 HIS A CA 1
ATOM 706 C C . HIS A 1 86 ? 4.893 11.065 -10.921 1.00 91.62 86 HIS A C 1
ATOM 708 O O . HIS A 1 86 ? 5.185 9.985 -11.444 1.00 91.62 86 HIS A O 1
ATOM 714 N N . VAL A 1 87 ? 5.187 11.306 -9.640 1.00 91.19 87 VAL A N 1
ATOM 715 C CA . VAL A 1 87 ? 5.844 10.338 -8.755 1.00 91.19 87 VAL A CA 1
ATOM 716 C C . VAL A 1 87 ? 4.821 9.762 -7.775 1.00 91.19 87 VAL A C 1
ATOM 718 O O . VAL A 1 87 ? 4.198 10.523 -7.039 1.00 91.19 87 VAL A O 1
ATOM 721 N N . PRO A 1 88 ? 4.664 8.426 -7.689 1.00 84.75 88 PRO A N 1
ATOM 722 C CA . PRO A 1 88 ? 3.707 7.816 -6.774 1.00 84.75 88 PRO A CA 1
ATOM 723 C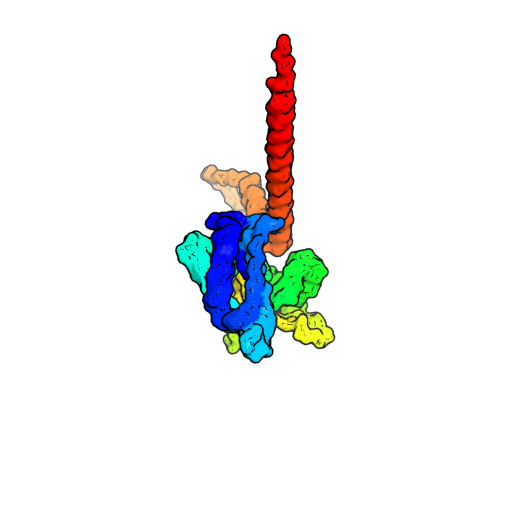 C . PRO A 1 88 ? 3.951 8.192 -5.309 1.00 84.75 88 PRO A C 1
ATOM 725 O O . PRO A 1 88 ? 4.998 7.880 -4.734 1.00 84.75 88 PRO A O 1
ATOM 728 N N . GLU A 1 89 ? 2.935 8.767 -4.670 1.00 82.31 89 GLU A N 1
ATOM 729 C CA . GLU A 1 89 ? 2.934 9.014 -3.232 1.00 82.31 89 GLU A CA 1
ATOM 730 C C . GLU A 1 89 ? 2.349 7.825 -2.465 1.00 82.31 89 GLU A C 1
ATOM 732 O O . GLU A 1 89 ? 1.318 7.236 -2.811 1.00 82.31 89 GLU A O 1
ATOM 737 N N . LYS A 1 90 ? 3.023 7.436 -1.381 1.00 72.56 90 LYS A N 1
ATOM 738 C CA . LYS A 1 90 ? 2.567 6.316 -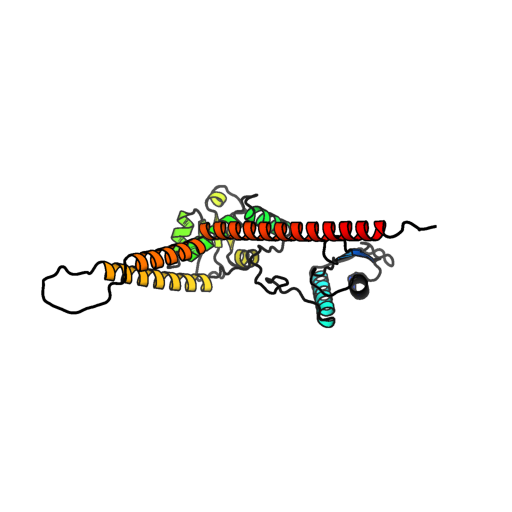0.563 1.00 72.56 90 LYS A CA 1
ATOM 739 C C . LYS A 1 90 ? 1.229 6.663 0.092 1.00 72.56 90 LYS A C 1
ATOM 741 O O . LYS A 1 90 ? 1.133 7.645 0.816 1.00 72.56 90 LYS A O 1
ATOM 746 N N . GLY A 1 91 ? 0.237 5.798 -0.109 1.00 67.19 91 GLY A N 1
ATOM 747 C CA . GLY A 1 91 ? -1.099 5.990 0.454 1.00 67.19 91 GLY A CA 1
ATOM 748 C C . GLY A 1 91 ? -1.962 6.972 -0.335 1.00 67.19 91 GLY A C 1
ATOM 749 O O . GLY A 1 91 ? -3.023 7.330 0.160 1.00 67.19 91 GLY A O 1
ATOM 750 N N . LYS A 1 92 ? -1.552 7.379 -1.545 1.00 77.62 92 LYS A N 1
ATOM 751 C CA . LYS A 1 92 ? -2.374 8.190 -2.447 1.00 77.62 92 LYS A CA 1
ATOM 752 C C . LYS A 1 92 ? -2.526 7.566 -3.833 1.00 77.62 92 LYS A C 1
ATOM 754 O O . LYS A 1 92 ? -1.708 6.742 -4.252 1.00 77.62 92 LYS A O 1
ATOM 759 N N . THR A 1 93 ? -3.622 7.896 -4.506 1.00 78.06 93 THR A N 1
ATOM 760 C CA . THR A 1 93 ? -3.872 7.568 -5.912 1.00 78.06 93 THR A CA 1
ATOM 761 C C . THR A 1 93 ? -3.063 8.505 -6.811 1.00 78.06 93 THR A C 1
ATOM 763 O O . THR A 1 93 ? -2.438 9.447 -6.329 1.00 78.06 93 THR A O 1
ATOM 766 N N . PHE A 1 94 ? -3.060 8.244 -8.121 1.00 78.31 94 PHE A N 1
ATOM 767 C CA . PHE A 1 94 ? -2.458 9.157 -9.100 1.00 78.31 94 PHE A CA 1
ATOM 768 C C . PHE A 1 94 ? -3.105 10.554 -9.059 1.00 78.31 94 PHE A C 1
ATOM 770 O O . PHE A 1 94 ? -2.415 11.558 -9.154 1.00 78.31 94 PHE A O 1
ATOM 777 N N . ALA A 1 95 ? -4.413 10.627 -8.793 1.00 77.44 95 ALA A N 1
ATOM 778 C CA . ALA A 1 95 ? -5.144 11.883 -8.612 1.00 77.44 95 ALA A CA 1
ATOM 779 C C . ALA A 1 95 ? -4.870 12.582 -7.260 1.00 77.44 95 ALA A C 1
ATOM 781 O O . ALA A 1 95 ? -5.482 13.602 -6.951 1.00 77.44 95 ALA A O 1
ATOM 782 N N . GLY A 1 96 ? -3.983 12.036 -6.419 1.00 75.19 96 GLY A N 1
ATOM 783 C CA . GLY A 1 96 ? -3.655 12.593 -5.105 1.00 75.19 96 GLY A CA 1
ATOM 784 C C . GLY A 1 96 ? -4.685 12.303 -4.008 1.00 75.19 96 GLY A C 1
ATOM 785 O O . GLY A 1 96 ? -4.509 12.749 -2.872 1.00 75.19 96 GLY A O 1
ATOM 786 N N . GLU A 1 97 ? -5.732 11.531 -4.302 1.00 76.12 97 GLU A N 1
ATOM 787 C CA . GLU A 1 97 ? -6.721 11.106 -3.309 1.00 76.12 97 GLU A CA 1
ATOM 788 C C . GLU A 1 97 ? -6.101 10.095 -2.346 1.00 76.12 97 GLU A C 1
ATOM 790 O O . GLU A 1 97 ? -5.276 9.272 -2.745 1.00 76.12 97 GLU A O 1
ATOM 795 N N . VAL A 1 98 ? -6.500 10.117 -1.074 1.00 69.06 98 VAL A N 1
ATOM 796 C CA . VAL A 1 98 ? -6.045 9.109 -0.109 1.00 69.06 98 VAL A CA 1
ATOM 797 C C . VAL A 1 98 ? -6.535 7.738 -0.574 1.00 69.06 98 VAL A C 1
ATOM 799 O O . VAL A 1 98 ? -7.729 7.522 -0.755 1.00 69.06 98 VAL A O 1
ATOM 802 N N . ARG A 1 99 ? -5.607 6.796 -0.772 1.00 61.62 99 ARG A N 1
ATOM 803 C CA . ARG A 1 99 ? -5.954 5.401 -1.048 1.00 61.62 99 ARG A CA 1
ATOM 804 C C . ARG A 1 99 ? -6.619 4.822 0.193 1.00 61.62 99 ARG A C 1
ATOM 806 O O . ARG A 1 99 ? -5.960 4.653 1.218 1.00 61.62 99 ARG A O 1
ATOM 813 N N . GLU A 1 100 ? -7.894 4.489 0.045 1.00 55.09 100 GLU A N 1
ATOM 814 C CA . GLU A 1 100 ? -8.667 3.678 0.993 1.00 55.09 100 GLU A CA 1
ATOM 815 C C . GLU A 1 100 ? -8.449 2.167 0.770 1.00 55.09 100 GLU A C 1
ATOM 817 O O . GLU A 1 100 ? -8.944 1.347 1.536 1.00 55.09 100 GLU A O 1
ATOM 822 N N . GLU A 1 101 ? -7.717 1.776 -0.284 1.00 56.97 101 GLU A N 1
ATOM 823 C CA . GLU A 1 101 ? -7.471 0.367 -0.602 1.00 56.97 101 GLU A CA 1
ATOM 824 C C . GLU A 1 101 ? -6.553 -0.309 0.418 1.00 56.97 101 GLU A C 1
ATOM 826 O O . GLU A 1 101 ? -5.491 0.217 0.773 1.00 56.97 101 GLU A O 1
ATOM 831 N N . THR A 1 102 ? -6.899 -1.544 0.791 1.00 60.94 102 THR A N 1
ATOM 832 C CA . THR A 1 102 ? -6.030 -2.367 1.625 1.00 60.94 102 THR A CA 1
ATOM 833 C C . THR A 1 102 ? -4.669 -2.600 0.968 1.00 60.94 102 THR A C 1
ATOM 835 O O . THR A 1 102 ? -4.563 -3.178 -0.111 1.00 60.94 102 THR A O 1
ATOM 838 N N . VAL A 1 103 ? -3.589 -2.224 1.646 1.00 62.91 103 VAL A N 1
ATOM 839 C CA . VAL A 1 103 ? -2.204 -2.472 1.248 1.00 62.91 103 VAL A CA 1
ATOM 840 C C . VAL A 1 103 ? -1.577 -3.554 2.126 1.00 62.91 103 VAL A C 1
ATOM 842 O O . VAL A 1 103 ? -1.787 -3.620 3.327 1.00 62.91 103 VAL A O 1
ATOM 845 N N . ALA A 1 104 ? -0.736 -4.423 1.572 1.00 61.56 104 ALA A N 1
ATOM 846 C CA . ALA A 1 104 ? 0.084 -5.306 2.398 1.00 61.56 104 ALA A CA 1
ATOM 847 C C . ALA A 1 104 ? 1.458 -5.514 1.770 1.00 61.56 104 ALA A C 1
ATOM 849 O O . ALA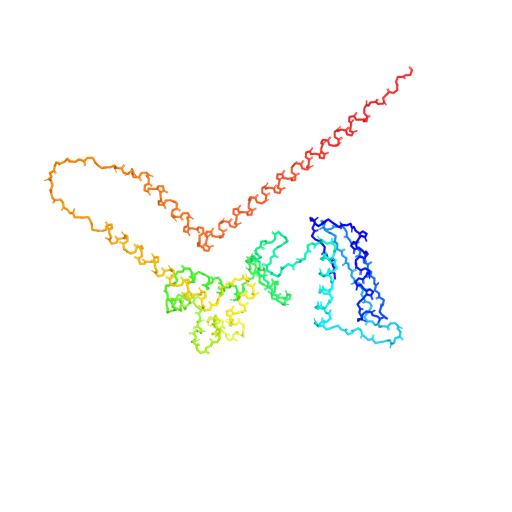 A 1 104 ? 1.609 -5.585 0.555 1.00 61.56 104 ALA A O 1
ATOM 850 N N . TRP A 1 105 ? 2.475 -5.637 2.623 1.00 57.59 105 TRP A N 1
ATOM 851 C CA . TRP A 1 105 ? 3.859 -5.852 2.193 1.00 57.59 105 TRP A CA 1
ATOM 852 C C . TRP A 1 105 ? 4.101 -7.236 1.577 1.00 57.59 105 TRP A C 1
ATOM 854 O O . TRP A 1 105 ? 5.048 -7.403 0.814 1.00 57.59 105 TRP A O 1
ATOM 864 N N . SER A 1 106 ? 3.275 -8.225 1.927 1.00 67.19 106 SER A N 1
ATOM 865 C CA . SER A 1 106 ? 3.300 -9.562 1.331 1.00 67.19 106 SER A CA 1
ATOM 866 C C . SER A 1 106 ? 2.219 -9.664 0.263 1.00 67.19 106 SER A C 1
ATOM 868 O O . SER A 1 106 ? 1.072 -9.293 0.519 1.00 67.19 106 SER A O 1
ATOM 870 N N . LYS A 1 107 ? 2.579 -10.219 -0.901 1.00 68.81 107 LYS A N 1
ATOM 871 C CA . LYS A 1 107 ? 1.648 -10.484 -2.005 1.00 68.81 107 LYS A CA 1
ATOM 872 C C . LYS A 1 107 ? 0.477 -11.355 -1.546 1.00 68.81 107 LYS A C 1
ATOM 874 O O . LYS A 1 107 ? -0.664 -11.022 -1.845 1.00 68.81 107 LYS A O 1
ATOM 879 N N . ASP A 1 108 ? 0.754 -12.401 -0.773 1.00 71.31 108 ASP A N 1
ATOM 880 C CA . ASP A 1 108 ? -0.266 -13.348 -0.313 1.00 71.31 108 ASP A CA 1
ATOM 881 C C . ASP A 1 108 ? -1.233 -12.683 0.671 1.00 71.31 108 ASP A C 1
ATOM 883 O O . ASP A 1 108 ? -2.444 -12.862 0.586 1.00 71.31 108 ASP A O 1
ATOM 887 N N . THR A 1 109 ? -0.715 -11.840 1.571 1.00 72.88 109 THR A N 1
ATOM 888 C CA . THR A 1 109 ? -1.555 -11.078 2.505 1.00 72.88 109 THR A CA 1
ATOM 889 C C . THR A 1 109 ? -2.388 -10.028 1.780 1.00 72.88 109 TH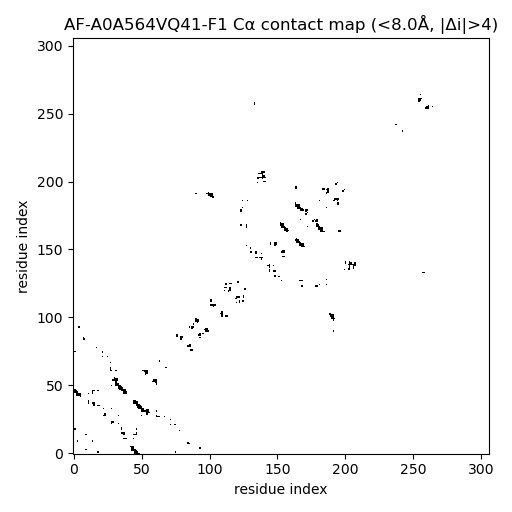R A C 1
ATOM 891 O O . THR A 1 109 ? -3.561 -9.871 2.094 1.00 72.88 109 THR A O 1
ATOM 894 N N . TYR A 1 110 ? -1.814 -9.338 0.793 1.00 73.25 110 TYR A N 1
ATOM 895 C CA . TYR A 1 110 ? -2.546 -8.370 -0.023 1.00 73.25 110 TYR A CA 1
ATOM 896 C C . TYR A 1 110 ? -3.690 -9.053 -0.777 1.00 73.25 110 TYR A C 1
ATOM 898 O O . TYR A 1 110 ? -4.822 -8.583 -0.743 1.00 73.25 110 TYR A O 1
ATOM 906 N N . GLN A 1 111 ? -3.417 -10.199 -1.409 1.00 73.88 111 GLN A N 1
ATOM 907 C CA . GLN A 1 111 ? -4.432 -10.968 -2.126 1.00 73.88 111 GLN A CA 1
ATOM 908 C C . GLN A 1 111 ? -5.529 -11.485 -1.196 1.00 73.88 111 GLN A C 1
ATOM 910 O O . GLN A 1 111 ? -6.700 -11.363 -1.546 1.00 73.88 111 GLN A O 1
ATOM 915 N N . LEU A 1 112 ? -5.169 -12.006 -0.018 1.00 78.81 112 LEU A N 1
ATOM 916 C CA . LEU A 1 112 ? -6.136 -12.450 0.985 1.00 78.81 112 LEU A CA 1
ATOM 917 C C . LEU A 1 112 ? -7.053 -11.300 1.407 1.00 78.81 112 LEU A C 1
ATOM 919 O O . LEU A 1 112 ? -8.267 -11.460 1.391 1.00 78.81 112 LEU A O 1
ATOM 923 N N . LEU A 1 113 ? -6.484 -10.142 1.750 1.00 76.62 113 LEU A N 1
ATOM 924 C CA . LEU A 1 113 ? -7.263 -8.988 2.193 1.00 76.62 113 LEU A CA 1
ATOM 925 C C . LEU A 1 113 ? -8.157 -8.447 1.074 1.00 76.62 113 LEU A C 1
ATOM 927 O O . LEU A 1 113 ? -9.333 -8.213 1.311 1.00 76.62 113 LEU A O 1
ATOM 931 N N . LYS A 1 114 ? -7.654 -8.369 -0.161 1.00 74.94 114 LYS A N 1
ATOM 932 C CA . LYS A 1 114 ? -8.445 -7.948 -1.325 1.00 74.94 114 LYS A CA 1
ATOM 933 C C . LYS A 1 114 ? -9.586 -8.917 -1.648 1.00 74.94 114 LYS A C 1
ATOM 935 O O . LYS A 1 114 ? -10.676 -8.501 -2.027 1.00 74.94 114 LYS A O 1
ATOM 940 N N . GLN A 1 115 ? -9.359 -10.225 -1.517 1.00 74.94 115 GLN A N 1
ATOM 941 C CA . GLN A 1 115 ? -10.421 -11.227 -1.667 1.00 74.94 115 GLN A CA 1
ATOM 942 C C . GLN A 1 115 ? -11.451 -11.122 -0.545 1.00 74.94 115 GLN A C 1
ATOM 944 O O . GLN A 1 115 ? -12.641 -11.309 -0.791 1.00 74.94 115 GLN A O 1
ATOM 949 N N . ALA A 1 116 ? -10.997 -10.814 0.663 1.00 75.69 116 ALA A N 1
ATOM 950 C CA . ALA A 1 116 ? -11.853 -10.666 1.819 1.00 75.69 116 ALA A CA 1
ATOM 951 C C . ALA A 1 116 ? -12.710 -9.382 1.728 1.00 75.69 116 ALA A C 1
ATOM 953 O O . ALA A 1 116 ? -13.923 -9.444 1.915 1.00 75.69 116 ALA A O 1
ATOM 954 N N . GLU A 1 117 ? -12.151 -8.254 1.273 1.00 68.56 117 GLU A N 1
ATOM 955 C CA . GLU A 1 117 ? -12.908 -7.042 0.895 1.00 68.56 117 GLU A CA 1
ATOM 956 C C . GLU A 1 117 ? -13.993 -7.327 -0.149 1.00 68.56 117 GLU A C 1
ATOM 958 O O . GLU A 1 117 ? -15.082 -6.765 -0.098 1.00 68.56 117 GLU A O 1
ATOM 963 N N . GLN A 1 118 ? -13.715 -8.237 -1.085 1.00 71.38 118 GLN A N 1
ATOM 964 C CA . GLN A 1 118 ? -14.674 -8.691 -2.095 1.00 71.38 118 GLN A CA 1
ATOM 965 C C . GLN A 1 118 ? -15.670 -9.740 -1.568 1.00 71.38 118 GLN A C 1
ATOM 967 O O . GLN A 1 118 ? -16.455 -10.271 -2.352 1.00 71.38 118 GLN A O 1
ATOM 972 N N . GLY A 1 119 ? -15.614 -10.093 -0.280 1.00 72.31 119 GLY A N 1
ATOM 973 C CA . GLY A 1 119 ? -16.464 -11.106 0.350 1.00 72.31 119 GLY A CA 1
ATOM 974 C C . GLY A 1 119 ? -16.177 -12.546 -0.089 1.00 72.31 119 GLY A C 1
ATOM 975 O O . GLY A 1 119 ? -16.951 -13.448 0.221 1.00 72.31 119 GLY A O 1
ATOM 976 N N . LYS A 1 120 ? -15.080 -12.791 -0.819 1.00 70.94 120 LYS A N 1
ATOM 977 C CA . LYS A 1 120 ? -14.745 -14.111 -1.384 1.00 70.94 120 LYS A CA 1
ATOM 978 C C . LYS A 1 120 ? -14.124 -15.056 -0.361 1.00 70.94 120 LYS A C 1
ATOM 980 O O . LYS A 1 120 ? -14.254 -16.269 -0.497 1.00 70.94 120 LYS A O 1
ATOM 985 N N . VAL A 1 121 ? -13.421 -14.516 0.634 1.00 73.50 121 VAL A N 1
ATOM 986 C CA . VAL A 1 121 ? -12.719 -15.293 1.666 1.00 73.50 121 VAL A CA 1
ATOM 987 C C . VAL A 1 121 ? -12.934 -14.638 3.024 1.00 73.50 121 VAL A C 1
ATOM 989 O O . VAL A 1 121 ? -12.869 -13.421 3.138 1.00 73.50 121 VAL A O 1
ATOM 992 N N . LYS A 1 122 ? -13.155 -15.435 4.073 1.00 73.88 122 LYS A N 1
ATOM 993 C CA . LYS A 1 122 ? -13.201 -14.920 5.448 1.00 73.88 122 LYS A CA 1
ATOM 994 C C . LYS A 1 122 ? -11.787 -14.675 5.964 1.00 73.88 122 LYS A C 1
ATOM 996 O O . LYS A 1 122 ? -10.978 -15.604 6.010 1.00 73.88 122 LYS A O 1
ATOM 1001 N N . SER A 1 123 ? -11.499 -13.448 6.384 1.00 82.38 123 SER A N 1
ATOM 1002 C CA . SER A 1 123 ? -10.206 -13.062 6.944 1.00 82.38 123 SER A CA 1
ATOM 1003 C C . SER A 1 123 ? -10.403 -12.512 8.346 1.00 82.38 123 SER A C 1
ATOM 1005 O O . SER A 1 123 ? -10.981 -11.443 8.505 1.00 82.38 123 SER A O 1
ATOM 1007 N N . TYR A 1 124 ? -9.829 -13.183 9.350 1.00 85.81 124 TYR A N 1
ATOM 1008 C CA . TYR A 1 124 ? -9.885 -12.718 10.741 1.00 85.81 124 TYR A CA 1
ATOM 1009 C C . TYR A 1 124 ? -9.356 -11.281 10.895 1.00 85.81 124 TYR A C 1
ATOM 1011 O O . TYR A 1 124 ? -9.823 -10.526 11.738 1.00 85.81 124 TYR A O 1
ATOM 1019 N N . VAL A 1 125 ? -8.401 -10.877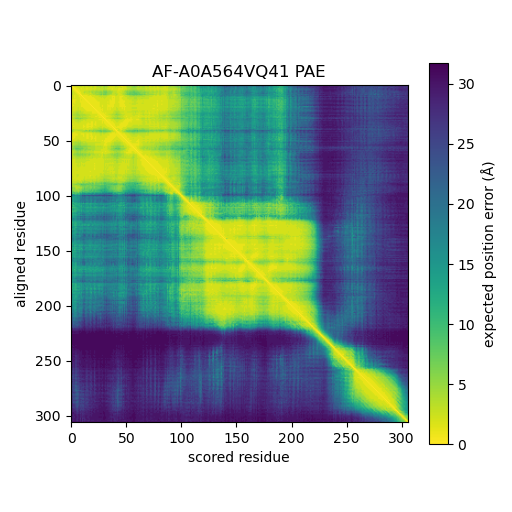 10.046 1.00 86.56 125 VAL A N 1
ATOM 1020 C CA . VAL A 1 125 ? -7.856 -9.513 10.014 1.00 86.56 125 VAL A CA 1
ATOM 1021 C C . VAL A 1 125 ? -8.908 -8.496 9.585 1.00 86.56 125 VAL A C 1
ATOM 1023 O O . VAL A 1 125 ? -8.950 -7.401 10.137 1.00 86.56 125 VAL A O 1
ATOM 1026 N N . GLN A 1 126 ? -9.730 -8.836 8.595 1.00 82.94 126 GLN A N 1
ATOM 1027 C CA . GLN A 1 126 ? -10.796 -7.960 8.124 1.00 82.94 126 GLN A CA 1
ATOM 1028 C C . GLN A 1 126 ? -11.982 -7.967 9.078 1.00 82.94 126 GLN A C 1
ATOM 1030 O O . GLN A 1 126 ? -12.489 -6.898 9.397 1.00 82.94 126 GLN A O 1
ATOM 1035 N N . ASP A 1 127 ? -12.367 -9.137 9.585 1.00 86.69 127 ASP A N 1
ATOM 1036 C CA . ASP A 1 127 ? -13.465 -9.265 10.542 1.00 86.69 127 ASP A CA 1
ATOM 1037 C C . ASP A 1 127 ? -13.181 -8.423 11.802 1.00 86.69 127 ASP A C 1
ATOM 1039 O O . ASP A 1 127 ? -14.023 -7.635 12.236 1.00 86.69 127 ASP A O 1
ATOM 1043 N N . ILE A 1 128 ? -11.945 -8.488 12.318 1.00 90.12 128 ILE A N 1
ATOM 1044 C CA . ILE A 1 128 ? -11.484 -7.626 13.414 1.00 90.12 128 ILE A CA 1
ATOM 1045 C C . ILE A 1 128 ? -11.493 -6.149 13.000 1.00 90.12 128 ILE A C 1
ATOM 1047 O O . ILE A 1 128 ? -11.975 -5.322 13.765 1.00 90.12 128 ILE A O 1
ATOM 1051 N N . ALA A 1 129 ? -10.971 -5.790 11.821 1.00 85.88 129 ALA A N 1
ATOM 1052 C CA . ALA A 1 129 ? -10.916 -4.391 11.385 1.00 85.88 129 ALA A CA 1
ATOM 1053 C C . ALA A 1 129 ? -12.313 -3.757 11.294 1.00 85.88 129 ALA A C 1
ATOM 1055 O O . ALA A 1 129 ? -12.521 -2.659 11.805 1.00 85.88 129 ALA A O 1
ATOM 1056 N N . LEU A 1 130 ? -13.275 -4.469 10.702 1.00 84.81 130 LEU A N 1
ATOM 1057 C CA . LEU A 1 130 ? -14.669 -4.034 10.603 1.00 84.81 130 LEU A CA 1
ATOM 1058 C C . LEU A 1 130 ? -15.307 -3.890 11.986 1.00 84.81 130 LEU A C 1
ATOM 1060 O O . LEU A 1 130 ? -15.934 -2.871 12.267 1.00 84.81 130 LEU A O 1
ATOM 1064 N N . ALA A 1 131 ? -15.090 -4.865 12.875 1.00 89.88 131 ALA A N 1
ATOM 1065 C CA . ALA A 1 131 ? -15.582 -4.787 14.245 1.00 89.88 131 ALA A CA 1
ATOM 1066 C C . ALA A 1 131 ? -15.002 -3.579 14.995 1.00 89.88 131 ALA A C 1
ATOM 1068 O O . ALA A 1 131 ? -15.744 -2.875 15.677 1.00 89.88 131 ALA A O 1
ATOM 1069 N N . VAL A 1 132 ? -13.704 -3.299 14.828 1.00 89.94 132 VAL A N 1
ATOM 1070 C CA . VAL A 1 132 ? -13.059 -2.129 15.433 1.00 89.94 132 VAL A CA 1
ATOM 1071 C C . VAL A 1 132 ? -13.668 -0.834 14.905 1.00 89.94 132 VAL A C 1
ATOM 1073 O O . VAL A 1 132 ? -13.984 0.030 15.716 1.00 89.94 132 VAL A O 1
ATOM 1076 N N . LEU A 1 133 ? -13.867 -0.693 13.592 1.00 86.94 133 LEU A N 1
ATOM 1077 C CA . LEU A 1 133 ? -14.448 0.519 13.001 1.00 86.94 133 LEU A CA 1
ATOM 1078 C C . LEU A 1 133 ? -15.888 0.760 13.474 1.00 86.94 133 LEU A C 1
ATOM 1080 O O . LEU A 1 133 ? -16.209 1.864 13.905 1.00 86.94 133 LEU A O 1
ATOM 1084 N N . ASP A 1 134 ? -16.730 -0.272 13.481 1.00 86.38 134 ASP A N 1
ATOM 1085 C CA . ASP A 1 134 ? -18.109 -0.149 13.966 1.00 86.38 134 ASP A CA 1
ATOM 1086 C C . ASP A 1 134 ? -18.167 0.206 15.467 1.00 86.38 134 ASP A C 1
ATOM 1088 O O . ASP A 1 134 ? -18.975 1.029 15.907 1.00 86.38 134 ASP A O 1
ATOM 1092 N N . CYS A 1 135 ? -17.323 -0.433 16.286 1.00 90.50 135 CYS A N 1
ATOM 1093 C CA . CYS A 1 135 ? -17.245 -0.143 17.717 1.00 90.50 135 CYS A CA 1
ATOM 1094 C C . CYS A 1 135 ? -16.658 1.253 17.968 1.00 90.50 135 CYS A C 1
ATOM 1096 O O . CYS A 1 135 ? -17.091 1.931 18.896 1.00 90.50 135 CYS A O 1
ATOM 1098 N N . LYS A 1 136 ? -15.716 1.709 17.131 1.00 88.69 136 LYS A N 1
ATOM 1099 C CA . LYS A 1 136 ? -15.118 3.050 17.191 1.00 88.69 136 LYS A CA 1
ATOM 1100 C C . LYS A 1 136 ? -16.165 4.148 17.001 1.00 88.69 136 LYS A C 1
ATOM 1102 O O . LYS A 1 136 ? -16.118 5.156 17.696 1.00 88.69 136 LYS A O 1
ATOM 1107 N N . GLU A 1 137 ? -17.135 3.940 16.114 1.00 83.69 137 GLU A N 1
ATOM 1108 C CA . GLU A 1 137 ? -18.191 4.923 15.825 1.00 83.69 137 GLU A CA 1
ATOM 1109 C C . GLU A 1 137 ? -19.217 5.097 16.951 1.00 83.69 137 GLU A C 1
ATOM 1111 O O . GLU A 1 137 ? -19.909 6.110 17.002 1.00 83.69 137 GLU A O 1
ATOM 1116 N N . THR A 1 138 ? -19.341 4.115 17.844 1.00 85.56 138 THR A N 1
ATOM 1117 C CA . THR A 1 138 ? -20.407 4.083 18.860 1.00 85.56 138 THR A CA 1
ATOM 1118 C C . THR A 1 138 ? -19.889 4.147 20.289 1.00 85.56 138 THR A C 1
ATOM 1120 O O . THR A 1 138 ? -20.609 4.587 21.186 1.00 85.56 138 THR A O 1
ATOM 1123 N N . ALA A 1 139 ? -18.651 3.721 20.531 1.00 91.50 139 ALA A N 1
ATOM 1124 C CA . ALA A 1 139 ? -18.068 3.753 21.858 1.00 91.50 139 ALA A CA 1
ATOM 1125 C C . ALA A 1 139 ? -17.835 5.193 22.330 1.00 91.50 139 ALA A C 1
ATOM 1127 O O . ALA A 1 139 ? -17.319 6.035 21.600 1.00 91.50 139 ALA A O 1
ATOM 1128 N N . THR A 1 140 ? -18.193 5.451 23.585 1.00 92.06 140 THR A N 1
ATOM 1129 C CA . THR A 1 140 ? -18.001 6.738 24.271 1.00 92.06 140 THR A CA 1
ATOM 1130 C C . THR A 1 140 ? -16.851 6.701 25.278 1.00 92.06 140 THR A C 1
ATOM 1132 O O . THR A 1 140 ? -16.515 7.718 25.872 1.00 92.06 140 THR A O 1
ATOM 1135 N N . SER A 1 141 ? -16.257 5.528 25.506 1.00 94.25 141 SER A N 1
ATOM 1136 C CA . SER A 1 141 ? -15.094 5.342 26.374 1.00 94.25 141 SER A CA 1
ATOM 1137 C C . SER A 1 141 ? -14.338 4.068 26.001 1.00 94.25 141 SER A C 1
ATOM 1139 O O . SER A 1 141 ? -14.883 3.189 25.321 1.00 94.25 141 SER A O 1
ATOM 1141 N N . ARG A 1 142 ? -13.108 3.928 26.512 1.00 93.75 142 ARG A N 1
ATOM 1142 C CA . ARG A 1 142 ? -12.294 2.712 26.364 1.00 93.75 142 ARG A CA 1
ATOM 1143 C C . ARG A 1 142 ? -13.025 1.475 26.888 1.00 93.75 142 ARG A C 1
ATOM 1145 O O . ARG A 1 142 ? -13.041 0.439 26.231 1.00 93.75 142 ARG A O 1
ATOM 1152 N N . GLU A 1 143 ? -13.674 1.579 28.043 1.00 94.06 143 GLU A N 1
ATOM 1153 C CA . GLU A 1 143 ? -14.429 0.485 28.668 1.00 94.06 143 GLU A CA 1
ATOM 1154 C C . GLU A 1 143 ? -15.618 0.077 27.799 1.00 94.06 143 GLU A C 1
ATOM 1156 O O . GLU A 1 143 ? -15.864 -1.111 27.585 1.00 94.06 143 GLU A O 1
ATOM 1161 N N . THR A 1 144 ? -16.332 1.066 27.254 1.00 94.19 144 THR A N 1
ATOM 1162 C CA . THR A 1 144 ? -17.465 0.830 26.355 1.00 94.19 144 THR A CA 1
ATOM 1163 C C . THR A 1 144 ? -17.001 0.138 25.078 1.00 94.19 144 THR A C 1
ATOM 1165 O O . THR A 1 144 ? -17.627 -0.828 24.648 1.00 94.19 144 THR A O 1
ATOM 1168 N N . PHE A 1 145 ? -15.875 0.573 24.512 1.00 95.50 145 PHE A N 1
ATOM 1169 C CA . PHE A 1 145 ? -15.268 -0.045 23.338 1.00 95.50 145 PHE A CA 1
ATOM 1170 C C . PHE A 1 145 ? -14.875 -1.508 23.588 1.00 95.50 145 PHE A C 1
ATOM 1172 O O . PHE A 1 145 ? -15.265 -2.390 22.822 1.00 95.50 145 PHE A O 1
ATOM 1179 N N . ILE A 1 146 ? -14.160 -1.785 24.684 1.00 95.69 146 ILE A N 1
ATOM 1180 C CA . ILE A 1 146 ? -13.750 -3.147 25.058 1.00 95.69 146 ILE A CA 1
ATOM 1181 C C . ILE A 1 146 ? -14.981 -4.038 25.258 1.00 95.69 146 ILE A C 1
ATOM 1183 O O . ILE A 1 146 ? -14.993 -5.180 24.799 1.00 95.69 146 ILE A O 1
ATOM 1187 N N . ARG A 1 147 ? -16.037 -3.530 25.905 1.00 96.19 147 ARG A N 1
ATOM 1188 C CA . ARG A 1 147 ? -17.293 -4.272 26.080 1.00 96.19 147 ARG A CA 1
ATOM 1189 C C . ARG A 1 147 ? -17.937 -4.622 24.736 1.00 96.19 147 ARG A C 1
ATOM 1191 O O . ARG A 1 147 ? -18.229 -5.791 24.507 1.00 96.19 147 ARG A O 1
ATOM 1198 N N . LEU A 1 148 ? -18.111 -3.642 23.845 1.00 94.00 148 LEU A N 1
ATOM 1199 C CA . LEU A 1 148 ? -18.729 -3.848 22.527 1.00 94.00 148 LEU A CA 1
ATOM 1200 C C . LEU A 1 148 ? -17.939 -4.843 21.664 1.00 94.00 148 LEU A C 1
ATOM 1202 O O . LEU A 1 148 ? -18.528 -5.673 20.976 1.00 94.00 148 LEU A O 1
ATOM 1206 N N . MET A 1 149 ? -16.608 -4.794 21.723 1.00 95.75 149 MET A N 1
ATOM 1207 C CA . MET A 1 149 ? -15.754 -5.755 21.023 1.00 95.75 149 MET A CA 1
ATOM 1208 C C . MET A 1 149 ? -15.908 -7.175 21.582 1.00 95.75 149 MET A C 1
ATOM 1210 O O . MET A 1 149 ? -16.067 -8.117 20.805 1.00 95.75 149 MET A O 1
ATOM 1214 N N . ASN A 1 150 ? -15.943 -7.333 22.910 1.00 94.88 150 ASN A N 1
ATOM 1215 C CA . ASN A 1 150 ? -16.147 -8.640 23.541 1.00 94.88 150 ASN A CA 1
ATOM 1216 C C . ASN A 1 150 ? -17.530 -9.228 23.226 1.00 94.88 150 ASN A C 1
ATOM 1218 O O . ASN A 1 150 ? -17.631 -10.423 22.962 1.00 94.88 150 ASN A O 1
ATOM 1222 N N . GLU A 1 151 ? -18.583 -8.404 23.185 1.00 93.25 151 GLU A N 1
ATOM 1223 C CA . GLU A 1 151 ? -19.935 -8.823 22.771 1.00 93.25 151 GLU A CA 1
ATOM 1224 C C . GLU A 1 151 ? -19.965 -9.361 21.332 1.00 93.25 151 GLU A C 1
ATOM 1226 O O . GLU A 1 151 ? -20.768 -10.234 21.008 1.00 93.25 151 GLU A O 1
ATOM 1231 N N . ARG A 1 152 ? -19.050 -8.887 20.478 1.00 92.62 152 ARG A N 1
ATOM 1232 C CA . ARG A 1 152 ? -18.851 -9.376 19.105 1.00 92.62 152 ARG A CA 1
ATOM 1233 C C . ARG A 1 152 ? -17.893 -10.572 19.007 1.00 92.62 152 ARG A C 1
ATOM 1235 O O . ARG A 1 152 ? -17.642 -11.044 17.903 1.00 92.62 152 ARG A O 1
ATOM 1242 N N . GLY A 1 153 ? -17.371 -11.073 20.128 1.00 93.56 153 GLY A N 1
ATOM 1243 C CA . GLY A 1 153 ? -16.453 -12.215 20.168 1.00 93.56 153 GLY A CA 1
ATOM 1244 C C . GLY A 1 153 ? -14.973 -11.859 19.990 1.00 93.56 153 GLY A C 1
ATOM 1245 O O . GLY A 1 153 ? -14.164 -12.748 19.720 1.00 93.56 153 GLY A O 1
ATOM 1246 N N . TYR A 1 154 ? -14.601 -10.586 20.157 1.00 96.19 154 TYR A N 1
ATOM 1247 C CA . TYR A 1 154 ? -13.220 -10.124 20.031 1.00 96.19 154 TYR A CA 1
ATOM 1248 C C . TYR A 1 154 ? -12.656 -9.632 21.364 1.00 96.19 154 TYR A C 1
ATOM 1250 O O . TYR A 1 154 ? -13.160 -8.685 21.965 1.00 96.19 154 TYR A O 1
ATOM 1258 N N . GLY A 1 155 ? -11.550 -10.236 21.792 1.00 95.94 155 GLY A N 1
ATOM 1259 C CA . GLY A 1 155 ? -10.769 -9.777 22.933 1.00 95.94 155 GLY A CA 1
ATOM 1260 C C . GLY A 1 155 ? -9.930 -8.556 22.566 1.00 95.94 155 GLY A C 1
ATOM 1261 O O . GLY A 1 155 ? -9.343 -8.499 21.481 1.00 95.94 155 GLY A O 1
ATOM 1262 N N . VAL A 1 156 ? -9.839 -7.595 23.483 1.00 96.75 156 VAL A N 1
ATOM 1263 C CA . VAL A 1 156 ? -9.055 -6.365 23.313 1.00 96.75 156 VAL A CA 1
ATOM 1264 C C . VAL A 1 156 ? -8.069 -6.234 24.469 1.00 96.75 156 VAL A C 1
ATOM 1266 O O . VAL A 1 156 ? -8.468 -6.018 25.610 1.00 96.75 156 VAL A O 1
ATOM 1269 N N . ASP A 1 157 ? -6.779 -6.335 24.165 1.00 95.31 157 ASP A N 1
ATOM 1270 C CA . ASP A 1 157 ? -5.694 -6.006 25.087 1.00 95.31 157 ASP A CA 1
ATOM 1271 C C . ASP A 1 157 ? -5.258 -4.554 24.852 1.00 95.31 157 ASP A C 1
ATOM 1273 O O . ASP A 1 157 ? -4.482 -4.254 23.937 1.00 95.31 157 ASP A O 1
ATOM 1277 N N . TRP A 1 158 ? -5.808 -3.651 25.665 1.00 94.56 158 TRP A N 1
ATOM 1278 C CA . TRP A 1 158 ? -5.507 -2.222 25.656 1.00 94.56 158 TRP A CA 1
ATOM 1279 C C . TRP A 1 158 ? -5.001 -1.794 27.033 1.00 94.56 158 TRP A C 1
ATOM 1281 O O . TRP A 1 158 ? -5.770 -1.406 27.909 1.00 94.56 158 TRP A O 1
ATOM 1291 N N . GLN A 1 159 ? -3.681 -1.840 27.206 1.00 91.62 159 GLN A N 1
ATOM 1292 C CA . GLN A 1 159 ? -2.994 -1.415 28.429 1.00 91.62 159 GLN A CA 1
ATOM 1293 C C . GLN A 1 159 ? -2.170 -0.159 28.177 1.00 91.62 159 GLN A C 1
ATOM 1295 O O . GLN A 1 159 ? -1.523 -0.054 27.134 1.00 91.62 159 GLN A O 1
ATOM 1300 N N . ASP A 1 160 ? -2.134 0.765 29.132 1.00 89.44 160 ASP A N 1
ATOM 1301 C CA . ASP A 1 160 ? -1.401 2.035 28.999 1.00 89.44 160 ASP A CA 1
ATOM 1302 C C . ASP A 1 160 ? 0.120 1.825 28.921 1.00 89.44 160 ASP A C 1
ATOM 1304 O O . ASP A 1 160 ? 0.822 2.568 28.242 1.00 89.44 160 ASP A O 1
ATOM 1308 N N . SER A 1 161 ? 0.620 0.736 29.514 1.00 91.12 161 SER A N 1
ATOM 1309 C CA . SER A 1 161 ? 2.017 0.292 29.424 1.00 91.12 161 SER A CA 1
ATOM 1310 C C . SER A 1 161 ? 2.413 -0.235 28.037 1.00 91.12 161 SER A C 1
ATOM 1312 O O . SER A 1 161 ? 3.597 -0.262 27.695 1.00 91.12 161 SER A O 1
ATOM 1314 N N . HIS A 1 162 ? 1.451 -0.688 27.229 1.00 89.81 162 HIS A N 1
ATOM 1315 C CA . HIS A 1 162 ? 1.710 -1.267 25.915 1.00 89.81 162 HIS A CA 1
ATOM 1316 C C . HIS A 1 162 ? 1.699 -0.189 24.833 1.00 89.81 162 HIS A C 1
ATOM 1318 O O . HIS A 1 162 ? 0.837 0.683 24.808 1.00 89.81 162 HIS A O 1
ATOM 1324 N N . LYS A 1 163 ? 2.611 -0.279 23.862 1.00 92.56 163 LYS A N 1
ATOM 1325 C CA . LYS A 1 163 ? 2.626 0.659 22.727 1.00 92.56 163 LYS A CA 1
ATOM 1326 C C . LYS A 1 163 ? 1.421 0.494 21.786 1.00 92.56 163 LYS A C 1
ATOM 1328 O O . LYS A 1 163 ? 1.014 1.458 21.154 1.00 92.56 163 LYS A O 1
ATOM 1333 N N . TYR A 1 164 ? 0.887 -0.719 21.676 1.00 95.31 164 TYR A N 1
ATOM 1334 C CA . TYR A 1 164 ? -0.094 -1.113 20.664 1.00 95.31 164 TYR A CA 1
ATOM 1335 C C . TYR A 1 164 ? -1.278 -1.814 21.319 1.00 95.31 164 TYR A C 1
ATOM 1337 O O . TYR A 1 164 ? -1.079 -2.580 22.265 1.00 95.31 164 TYR A O 1
ATOM 1345 N N . ILE A 1 165 ? -2.477 -1.602 20.785 1.00 95.31 165 ILE A N 1
ATOM 1346 C CA . ILE A 1 165 ? -3.663 -2.393 21.115 1.00 95.31 165 ILE A CA 1
ATOM 1347 C C . ILE A 1 165 ? -3.566 -3.731 20.379 1.00 95.31 165 ILE A C 1
ATOM 1349 O O . ILE A 1 165 ? -3.277 -3.770 19.179 1.00 95.31 165 ILE A O 1
ATOM 1353 N N . THR A 1 166 ? -3.804 -4.841 21.081 1.00 96.25 166 THR A N 1
ATOM 1354 C CA . THR A 1 166 ? -3.867 -6.172 20.458 1.00 96.25 166 THR A CA 1
ATOM 1355 C C . THR A 1 166 ? -5.296 -6.696 20.471 1.00 96.25 166 THR A C 1
ATOM 1357 O O . THR A 1 166 ? -5.910 -6.836 21.522 1.00 96.25 166 THR A O 1
ATOM 1360 N N . TYR A 1 167 ? -5.802 -7.034 19.292 1.00 96.12 167 TYR A N 1
ATOM 1361 C CA . TYR A 1 167 ? -7.107 -7.640 19.079 1.00 96.12 167 TYR A CA 1
ATOM 1362 C C . TYR A 1 167 ? -6.965 -9.150 18.900 1.00 96.12 167 TYR A C 1
ATOM 1364 O O . TYR A 1 167 ? -6.037 -9.610 18.226 1.00 96.12 167 TYR A O 1
ATOM 1372 N N . THR A 1 168 ? -7.887 -9.910 19.484 1.00 95.75 168 THR A N 1
ATOM 1373 C CA . THR A 1 168 ? -7.911 -11.376 19.437 1.00 95.75 168 THR A CA 1
ATOM 1374 C C . THR A 1 168 ? -9.293 -11.868 19.025 1.00 95.75 168 THR A C 1
ATOM 1376 O O . THR A 1 168 ? -10.282 -11.511 19.651 1.00 95.75 168 THR A O 1
ATOM 1379 N N . ASP A 1 169 ? -9.365 -12.713 18.003 1.00 95.06 169 ASP A N 1
ATOM 1380 C CA . ASP A 1 169 ? -10.549 -13.511 17.683 1.00 95.06 169 ASP A CA 1
ATOM 1381 C C . ASP A 1 169 ? -10.653 -14.661 18.696 1.00 95.06 169 ASP A C 1
ATOM 1383 O O . ASP A 1 169 ? -9.852 -15.602 18.669 1.00 95.06 169 ASP A O 1
ATOM 1387 N N . LEU A 1 170 ? -11.610 -14.551 19.626 1.00 93.44 170 LEU A N 1
ATOM 1388 C CA . LEU A 1 170 ? -11.744 -15.479 20.751 1.00 93.44 170 LEU A CA 1
ATOM 1389 C C . LEU A 1 170 ? -12.161 -16.878 20.289 1.00 93.44 170 LEU A C 1
ATOM 1391 O O . LEU A 1 170 ? -11.712 -17.868 20.863 1.00 93.44 170 LEU A O 1
ATOM 1395 N N . ALA A 1 171 ? -12.981 -16.977 19.239 1.00 91.06 171 ALA A N 1
ATOM 1396 C CA . ALA A 1 171 ? -13.424 -18.263 18.709 1.00 91.06 171 ALA A CA 1
ATOM 1397 C C . ALA A 1 171 ? -12.246 -19.034 18.094 1.00 91.06 171 ALA A C 1
ATOM 1399 O O . ALA A 1 171 ? -12.061 -20.222 18.362 1.00 91.06 171 ALA A O 1
ATOM 1400 N N . ARG A 1 172 ? -11.401 -18.340 17.324 1.00 90.00 172 ARG A N 1
ATOM 1401 C CA . ARG A 1 172 ? -10.185 -18.927 16.739 1.00 90.00 172 ARG A CA 1
ATOM 1402 C C . ARG A 1 172 ? -9.125 -19.258 17.780 1.00 90.00 172 ARG A C 1
ATOM 1404 O O . ARG A 1 172 ? -8.441 -20.272 17.649 1.00 90.00 172 ARG A O 1
ATOM 1411 N N . GLU A 1 173 ? -8.978 -18.426 18.810 1.00 91.12 173 GLU A N 1
ATOM 1412 C CA . GLU A 1 173 ? -8.063 -18.707 19.920 1.00 91.12 173 GLU A CA 1
ATOM 1413 C C . GLU A 1 173 ? -8.477 -19.982 20.667 1.00 91.12 173 GLU A C 1
ATOM 1415 O O . GLU A 1 173 ? -7.638 -20.850 20.904 1.00 91.12 173 GLU A O 1
ATOM 1420 N N . GLN A 1 174 ? -9.772 -20.147 20.952 1.00 89.75 174 GLN A N 1
ATOM 1421 C CA . GLN A 1 174 ? -10.312 -21.368 21.560 1.00 89.75 174 GLN A CA 1
ATOM 1422 C C . GLN A 1 174 ? -10.133 -22.600 20.663 1.00 89.75 174 GLN A C 1
ATOM 1424 O O . GLN A 1 174 ? -9.874 -23.692 21.165 1.00 89.75 174 GLN A O 1
ATOM 1429 N N . ALA A 1 175 ? -10.206 -22.428 19.341 1.00 90.88 175 ALA A N 1
ATOM 1430 C CA . ALA A 1 175 ? -9.914 -23.479 18.366 1.00 90.88 175 ALA A CA 1
ATOM 1431 C C . ALA A 1 175 ? -8.408 -23.807 18.231 1.00 90.88 175 ALA A C 1
ATOM 1433 O O . ALA A 1 175 ? -8.042 -24.726 17.498 1.00 90.88 175 ALA A O 1
ATOM 1434 N N . GLY A 1 176 ? -7.521 -23.077 18.920 1.00 88.62 176 GLY A N 1
ATOM 1435 C CA . GLY A 1 176 ? -6.072 -23.281 18.863 1.00 88.62 176 GLY A CA 1
ATOM 1436 C C . GLY A 1 176 ? -5.418 -22.773 17.574 1.00 88.62 176 GLY A C 1
ATOM 1437 O O . GLY A 1 176 ? -4.288 -23.158 17.254 1.00 88.62 176 GLY A O 1
ATOM 1438 N N . GLU A 1 177 ? -6.095 -21.910 16.811 1.00 89.06 177 GLU A N 1
ATOM 1439 C CA . GLU A 1 177 ? -5.534 -21.335 15.592 1.00 89.06 177 GLU A CA 1
ATOM 1440 C C . GLU A 1 177 ? -4.429 -20.322 15.920 1.00 89.06 177 GLU A C 1
ATOM 1442 O O . GLU A 1 177 ? -4.607 -19.389 16.702 1.00 89.06 177 GLU A O 1
ATOM 1447 N N . LYS A 1 178 ? -3.276 -20.440 15.248 1.00 81.12 178 LYS A N 1
ATOM 1448 C CA . LYS A 1 178 ? -2.172 -19.470 15.395 1.00 81.12 178 LYS A CA 1
ATOM 1449 C C . LYS A 1 178 ? -2.518 -18.082 14.837 1.00 81.12 178 LYS A C 1
ATOM 1451 O O . LYS A 1 178 ? -1.915 -17.089 15.239 1.00 81.12 178 LYS A O 1
ATOM 1456 N N . ALA A 1 179 ? -3.454 -18.009 13.892 1.00 83.31 179 ALA A N 1
ATOM 1457 C CA . ALA A 1 179 ? -3.852 -16.792 13.189 1.00 83.31 179 ALA A CA 1
ATOM 1458 C C . ALA A 1 179 ? -5.141 -16.196 13.784 1.00 83.31 179 ALA A C 1
ATOM 1460 O O . ALA A 1 179 ? -6.159 -16.101 13.111 1.00 83.31 179 ALA A O 1
ATOM 1461 N N . CYS A 1 180 ? -5.088 -15.814 15.060 1.00 90.38 180 CYS A N 1
ATOM 1462 C CA . CYS A 1 180 ? -6.225 -15.243 15.791 1.00 90.38 180 CYS A CA 1
ATOM 1463 C C . CYS A 1 180 ? -5.955 -13.835 16.343 1.00 90.38 180 CYS A C 1
ATOM 1465 O O . CYS A 1 180 ? -6.886 -13.172 16.780 1.00 90.38 180 CYS A O 1
ATOM 1467 N N . LYS A 1 181 ? -4.702 -13.348 16.312 1.00 94.12 181 LYS A N 1
ATOM 1468 C CA . LYS A 1 181 ? -4.305 -12.059 16.912 1.00 94.12 181 LYS A CA 1
ATOM 1469 C C . LYS A 1 181 ? -3.772 -11.063 15.892 1.00 94.12 181 LYS A C 1
ATOM 1471 O O . LYS A 1 181 ? -3.049 -11.432 14.958 1.00 94.12 181 LYS A O 1
ATOM 1476 N N . ILE A 1 182 ? -4.077 -9.785 16.095 1.00 93.38 182 ILE A N 1
ATOM 1477 C CA . ILE A 1 182 ? -3.538 -8.677 15.301 1.00 93.38 182 ILE A CA 1
ATOM 1478 C C . ILE A 1 182 ? -3.409 -7.397 16.130 1.00 93.38 182 ILE A C 1
ATOM 1480 O O . ILE A 1 182 ? -4.215 -7.135 17.011 1.00 93.38 182 ILE A O 1
ATOM 1484 N N . ARG A 1 183 ? -2.373 -6.601 15.854 1.00 94.94 183 ARG A N 1
ATOM 1485 C CA . ARG A 1 183 ? -2.148 -5.297 16.492 1.00 94.94 183 ARG A CA 1
ATOM 1486 C C . ARG A 1 183 ? -2.726 -4.165 15.651 1.00 94.94 183 ARG A C 1
ATOM 1488 O O . ARG A 1 183 ? -2.681 -4.251 14.421 1.00 94.94 183 ARG A O 1
ATOM 1495 N N . ASP A 1 184 ? -3.169 -3.101 16.308 1.00 91.56 184 ASP A N 1
ATOM 1496 C CA . ASP A 1 184 ? -3.612 -1.843 15.688 1.00 91.56 184 ASP A CA 1
ATOM 1497 C C . ASP A 1 184 ? -2.650 -1.326 14.606 1.00 91.56 184 ASP A C 1
ATOM 1499 O O . ASP A 1 184 ? -3.062 -1.124 13.472 1.00 91.56 184 ASP A O 1
ATOM 1503 N N . ASN A 1 185 ? -1.344 -1.259 14.868 1.00 92.12 185 ASN A N 1
ATOM 1504 C CA . ASN A 1 185 ? -0.350 -0.743 13.923 1.00 92.12 185 ASN A CA 1
ATOM 1505 C C . ASN A 1 185 ? -0.238 -1.555 12.626 1.00 92.12 185 ASN A C 1
ATOM 1507 O O . ASN A 1 185 ? 0.336 -1.107 11.630 1.00 92.12 185 ASN A O 1
ATOM 1511 N N . LYS A 1 186 ? -0.697 -2.805 12.657 1.00 88.38 186 LYS A N 1
ATOM 1512 C CA . LYS A 1 186 ? -0.737 -3.688 11.501 1.00 88.38 186 LYS A CA 1
ATOM 1513 C C . LYS A 1 186 ? -2.017 -3.430 10.714 1.00 88.38 186 LYS A C 1
ATOM 1515 O O . LYS A 1 186 ? -1.938 -3.415 9.493 1.00 88.38 186 LYS A O 1
ATOM 1520 N N . LEU A 1 187 ? -3.130 -3.157 11.396 1.00 85.31 187 LEU A N 1
ATOM 1521 C CA . LEU A 1 187 ? -4.371 -2.682 10.781 1.00 85.31 187 LEU A CA 1
ATOM 1522 C C . LEU A 1 187 ? -4.179 -1.311 10.126 1.00 85.31 187 LEU A C 1
ATOM 1524 O O . LEU A 1 187 ? -4.543 -1.164 8.967 1.00 85.31 187 LEU A O 1
ATOM 1528 N N . GLU A 1 188 ? -3.507 -0.363 10.787 1.00 83.50 188 GLU A N 1
ATOM 1529 C CA . GLU A 1 188 ? -3.175 0.949 10.203 1.00 83.50 188 GLU A CA 1
ATOM 1530 C C . GLU A 1 188 ? -2.383 0.801 8.911 1.00 83.50 188 GLU A C 1
ATOM 1532 O O . GLU A 1 188 ? -2.702 1.387 7.881 1.00 83.50 188 GLU A O 1
ATOM 1537 N N . LYS A 1 189 ? -1.354 -0.052 8.945 1.00 80.81 189 LYS A N 1
ATOM 1538 C CA . LYS A 1 189 ? -0.553 -0.347 7.760 1.00 80.81 189 LYS A CA 1
ATOM 1539 C C . LYS A 1 189 ? -1.351 -1.034 6.675 1.00 80.81 189 LYS A C 1
ATOM 1541 O O . LYS A 1 189 ? -0.940 -0.906 5.532 1.00 80.81 189 LYS A O 1
ATOM 1546 N N . TYR A 1 190 ? -2.371 -1.813 7.024 1.00 80.56 190 TYR A N 1
ATOM 1547 C CA . TYR A 1 190 ? -3.159 -2.545 6.051 1.00 80.56 190 TYR A CA 1
ATOM 1548 C C . TYR A 1 190 ? -4.219 -1.679 5.407 1.00 80.56 190 TYR A C 1
ATOM 1550 O O . TYR A 1 190 ? -4.251 -1.603 4.194 1.00 80.56 190 TYR A O 1
ATOM 1558 N N . TYR A 1 191 ? -5.019 -0.971 6.183 1.00 75.88 191 TYR A N 1
ATOM 1559 C CA . TYR A 1 191 ? -6.146 -0.219 5.642 1.00 75.88 191 TYR A CA 1
ATOM 1560 C C . TYR A 1 191 ? -5.825 1.252 5.386 1.00 75.88 191 TYR A C 1
ATOM 1562 O O . TYR A 1 191 ? -6.672 1.970 4.880 1.00 75.88 191 TYR A O 1
ATOM 1570 N N . ASN A 1 192 ? -4.620 1.720 5.739 1.00 74.00 192 ASN A N 1
ATOM 1571 C CA . ASN A 1 192 ? -4.262 3.141 5.680 1.00 74.00 192 ASN A CA 1
ATOM 1572 C C . ASN A 1 192 ? -5.263 4.027 6.456 1.00 74.00 192 ASN A C 1
ATOM 1574 O O . ASN A 1 192 ? -5.518 5.173 6.098 1.00 74.00 192 ASN A O 1
ATOM 1578 N N . MET A 1 193 ? -5.839 3.467 7.522 1.00 79.38 193 MET A N 1
ATOM 1579 C CA . MET A 1 193 ? -6.794 4.114 8.418 1.00 79.38 193 MET A CA 1
ATOM 1580 C C . MET A 1 193 ? -6.207 4.198 9.821 1.00 79.38 193 MET A C 1
ATOM 1582 O O . MET A 1 193 ? -5.307 3.441 10.176 1.00 79.38 193 MET A O 1
ATOM 1586 N N . ASP A 1 194 ? -6.746 5.099 10.629 1.00 80.56 194 ASP A N 1
ATOM 1587 C CA . ASP A 1 194 ? -6.261 5.322 11.982 1.00 80.56 194 ASP A CA 1
ATOM 1588 C C . ASP A 1 194 ? -6.936 4.380 12.994 1.00 80.56 194 ASP A C 1
ATOM 1590 O O . ASP A 1 194 ? -8.148 4.455 13.239 1.00 80.56 194 ASP A O 1
ATOM 1594 N N . PHE A 1 195 ? -6.131 3.491 13.577 1.00 86.75 195 PHE A N 1
ATOM 1595 C CA . PHE A 1 195 ? -6.522 2.556 14.636 1.00 86.75 195 PHE A CA 1
ATOM 1596 C C . PHE A 1 195 ? -5.768 2.826 15.947 1.00 86.75 195 PHE A C 1
ATOM 1598 O O . PHE A 1 195 ? -5.862 2.020 16.876 1.00 86.75 195 PHE A O 1
ATOM 1605 N N . GLY A 1 196 ? -5.016 3.926 16.022 1.00 87.50 196 GLY A N 1
ATOM 1606 C CA . GLY A 1 196 ? -4.141 4.236 17.140 1.00 87.50 196 GLY A CA 1
ATOM 1607 C C . GLY A 1 196 ? -4.910 4.690 18.376 1.00 87.50 196 GLY A C 1
ATOM 1608 O O . GLY A 1 196 ? -6.005 5.245 18.287 1.00 87.50 196 GLY A O 1
ATOM 1609 N N . LYS A 1 197 ? -4.314 4.488 19.553 1.00 91.56 197 LYS A N 1
ATOM 1610 C CA . LYS A 1 197 ? -4.926 4.825 20.850 1.00 91.56 197 LYS A CA 1
ATOM 1611 C C . LYS A 1 197 ? -5.443 6.261 20.928 1.00 91.56 197 LYS A C 1
ATOM 1613 O O . LYS A 1 197 ? -6.600 6.457 21.272 1.00 91.56 197 LYS A O 1
ATOM 1618 N N . GLU A 1 198 ? -4.610 7.236 20.562 1.00 87.56 198 GLU A N 1
ATOM 1619 C CA . GLU A 1 198 ? -4.961 8.663 20.627 1.00 87.56 198 GLU A CA 1
ATOM 1620 C C . GLU A 1 198 ? -6.170 8.989 19.741 1.00 87.56 198 GLU A C 1
ATOM 1622 O O . GLU A 1 198 ? -7.098 9.677 20.161 1.00 87.56 198 GLU A O 1
ATOM 1627 N N . SER A 1 199 ? -6.200 8.432 18.528 1.00 86.19 199 SER A N 1
ATOM 1628 C CA . SER A 1 199 ? -7.320 8.581 17.595 1.00 86.19 199 SER A CA 1
ATOM 1629 C C . SER A 1 199 ? -8.611 8.013 18.157 1.00 86.19 199 SER A C 1
ATOM 1631 O O . SER A 1 199 ? -9.670 8.630 18.068 1.00 86.19 199 SER A O 1
ATOM 1633 N N . MET A 1 200 ? -8.523 6.824 18.751 1.00 88.75 200 MET A N 1
ATOM 1634 C CA . MET A 1 200 ? -9.664 6.147 19.349 1.00 88.75 200 MET A CA 1
ATOM 1635 C C . MET A 1 200 ? -10.195 6.935 20.553 1.00 88.75 200 MET A C 1
ATOM 1637 O O . MET A 1 200 ? -11.397 7.148 20.649 1.00 88.75 200 MET A O 1
ATOM 1641 N N . GLU A 1 201 ? -9.320 7.435 21.427 1.00 90.88 201 GLU A N 1
ATOM 1642 C CA . GLU A 1 201 ? -9.706 8.258 22.582 1.00 90.88 201 GLU A CA 1
ATOM 1643 C C . GLU A 1 201 ? -10.378 9.571 22.165 1.00 90.88 201 GLU A C 1
ATOM 1645 O O . GLU A 1 201 ? -11.436 9.913 22.696 1.00 90.88 201 GLU A O 1
ATOM 1650 N N . HIS A 1 202 ? -9.829 10.267 21.167 1.00 87.75 202 HIS A N 1
ATOM 1651 C CA . HIS A 1 202 ? -10.422 11.494 20.633 1.00 87.75 202 HIS A CA 1
ATOM 1652 C C . HIS A 1 202 ? -11.816 11.248 20.024 1.00 87.75 202 HIS A C 1
ATOM 1654 O O . HIS A 1 202 ? -12.744 12.046 20.177 1.00 87.75 202 HIS A O 1
ATOM 1660 N N . GLU A 1 203 ? -11.987 10.114 19.347 1.00 86.94 203 GLU A N 1
ATOM 1661 C CA . GLU A 1 203 ? -13.267 9.683 18.786 1.00 86.94 203 GLU A CA 1
ATOM 1662 C C . GLU A 1 203 ? -14.289 9.346 19.876 1.00 86.94 203 GLU A C 1
ATOM 1664 O O . GLU A 1 203 ? -15.437 9.790 19.807 1.00 86.94 203 GLU A O 1
ATOM 1669 N N . PHE A 1 204 ? -13.864 8.665 20.940 1.00 92.75 204 PHE A N 1
ATOM 1670 C CA . PHE A 1 204 ? -14.719 8.372 22.089 1.00 92.75 204 PHE A CA 1
ATOM 1671 C C . PHE A 1 204 ? -15.184 9.643 22.794 1.00 92.75 204 PHE A C 1
ATOM 1673 O O . PHE A 1 204 ? -16.364 9.761 23.124 1.00 92.75 204 PHE A O 1
ATOM 1680 N N . GLU A 1 205 ? -14.292 10.620 22.968 1.00 89.69 205 GLU A N 1
ATOM 1681 C CA . GLU A 1 205 ? -14.642 11.912 23.553 1.00 89.69 205 GLU A CA 1
ATOM 1682 C C . GLU A 1 205 ? -15.684 12.649 22.696 1.00 89.69 205 GLU A C 1
ATOM 1684 O O . GLU A 1 205 ? -16.669 13.188 23.211 1.00 89.69 205 GLU A O 1
ATOM 1689 N N . ARG A 1 206 ? -15.528 12.622 21.367 1.00 85.44 206 ARG A N 1
ATOM 1690 C CA . ARG A 1 206 ? -16.506 13.202 20.437 1.00 85.44 206 ARG A CA 1
ATOM 1691 C C . ARG A 1 206 ? -17.867 12.506 20.517 1.00 85.44 206 ARG A C 1
ATOM 1693 O O . ARG A 1 206 ? -18.906 13.177 20.501 1.00 85.44 206 ARG A O 1
ATOM 1700 N N . ASN A 1 207 ? -17.870 11.181 20.615 1.00 88.12 207 ASN A N 1
ATOM 1701 C CA . ASN A 1 207 ? -19.090 10.389 20.741 1.00 88.12 207 ASN A CA 1
ATOM 1702 C C . ASN A 1 207 ? -19.789 10.662 22.076 1.00 88.12 207 ASN A C 1
ATOM 1704 O O . ASN A 1 207 ? -21.004 10.854 22.094 1.00 88.12 207 ASN A O 1
ATOM 1708 N N . ALA A 1 208 ? -19.034 10.764 23.175 1.00 89.12 208 ALA A N 1
ATOM 1709 C CA . ALA A 1 208 ? -19.562 11.103 24.495 1.00 89.12 208 ALA A CA 1
ATOM 1710 C C . ALA A 1 208 ? -20.267 12.468 24.486 1.00 89.12 208 ALA A C 1
ATOM 1712 O O . ALA A 1 208 ? -21.435 12.559 24.862 1.00 89.12 208 ALA A O 1
ATOM 1713 N N . ARG A 1 209 ? -19.619 13.506 23.937 1.00 87.50 209 ARG A N 1
ATOM 1714 C CA . ARG A 1 209 ? -20.219 14.849 23.799 1.00 87.50 209 ARG A CA 1
ATOM 1715 C C . ARG A 1 209 ? -21.501 14.829 22.963 1.00 87.50 209 ARG A C 1
ATOM 1717 O O . ARG A 1 209 ? -22.464 15.534 23.264 1.00 87.50 209 ARG A O 1
ATOM 1724 N N . THR A 1 210 ? -21.520 14.023 21.904 1.00 85.12 210 THR A N 1
ATOM 1725 C CA . THR A 1 210 ? -22.693 13.878 21.032 1.00 85.12 210 THR A CA 1
ATOM 1726 C C . THR A 1 210 ? -23.842 13.188 21.770 1.00 85.12 210 THR A C 1
ATOM 1728 O O . THR A 1 210 ? -24.970 13.682 21.737 1.00 85.12 210 THR A O 1
ATOM 1731 N N . ALA A 1 211 ? -23.557 12.109 22.502 1.00 84.25 211 ALA A N 1
ATOM 1732 C CA . ALA A 1 211 ? -24.537 11.392 23.314 1.00 84.25 211 ALA A CA 1
ATOM 1733 C C . ALA A 1 211 ? -25.140 12.286 24.414 1.00 84.25 211 ALA A C 1
ATOM 1735 O O . ALA A 1 211 ? -26.359 12.305 24.599 1.00 84.25 211 ALA A O 1
ATOM 1736 N N . GLU A 1 212 ? -24.319 13.092 25.090 1.00 84.44 212 GLU A N 1
ATOM 1737 C CA . GLU A 1 212 ? -24.769 14.064 26.096 1.00 84.44 212 GLU A CA 1
ATOM 1738 C C . GLU A 1 212 ? -25.674 15.150 25.496 1.00 84.44 212 GLU A C 1
ATOM 1740 O O . GLU A 1 212 ? -26.717 15.497 26.065 1.00 84.44 212 GLU A O 1
ATOM 1745 N N . ALA A 1 213 ? -25.315 15.671 24.319 1.00 80.00 213 ALA A N 1
ATOM 1746 C CA . ALA A 1 213 ? -26.119 16.660 23.610 1.00 80.00 213 ALA A CA 1
ATOM 1747 C C . ALA A 1 213 ? -27.477 16.085 23.173 1.00 80.00 213 ALA A C 1
ATOM 1749 O O . ALA A 1 213 ? -28.508 16.753 23.295 1.00 80.00 213 ALA A O 1
ATOM 1750 N N . GLU A 1 214 ? -27.509 14.840 22.694 1.00 80.62 214 GLU A N 1
ATOM 1751 C CA . GLU A 1 214 ? -28.753 14.144 22.358 1.00 80.62 214 GLU A CA 1
ATOM 1752 C C . GLU A 1 214 ? -29.620 13.878 23.589 1.00 80.62 214 GLU A C 1
ATOM 1754 O O . GLU A 1 214 ? -30.835 14.099 23.552 1.00 80.62 214 GLU A O 1
ATOM 1759 N N . GLN A 1 215 ? -29.014 13.457 24.699 1.00 76.00 215 GLN A N 1
ATOM 1760 C CA . GLN A 1 215 ? -29.722 13.220 25.952 1.00 76.00 215 GLN A CA 1
ATOM 1761 C C . GLN A 1 215 ? -30.323 14.517 26.506 1.00 76.00 215 GLN A C 1
ATOM 1763 O O . GLN A 1 215 ? -31.484 14.527 26.918 1.00 76.00 215 GLN A O 1
ATOM 1768 N N . SER A 1 216 ? -29.586 15.625 26.425 1.00 77.00 216 SER A N 1
ATOM 1769 C CA . SER A 1 216 ? -30.051 16.957 26.828 1.00 77.00 216 SER A CA 1
ATOM 1770 C C . SER A 1 216 ? -31.218 17.445 25.963 1.00 77.00 216 SER A C 1
ATOM 1772 O O . SER A 1 216 ? -32.210 17.951 26.488 1.00 77.00 216 SER A O 1
ATOM 1774 N N . LYS A 1 217 ? -31.167 17.222 24.642 1.00 75.94 217 LYS A N 1
ATOM 1775 C CA . LYS A 1 217 ? -32.282 17.525 23.724 1.00 75.94 217 LYS A CA 1
ATOM 1776 C C . LYS A 1 217 ? -33.520 16.676 24.022 1.00 75.94 217 LYS A C 1
ATOM 1778 O O . LYS A 1 217 ? -34.632 17.203 24.058 1.00 75.94 217 LYS A O 1
ATOM 1783 N N . ARG A 1 218 ? -33.346 15.374 24.282 1.00 72.44 218 ARG A N 1
ATOM 1784 C CA . ARG A 1 218 ? -34.447 14.474 24.668 1.00 72.44 218 ARG A CA 1
ATOM 1785 C C . ARG A 1 218 ? -35.061 14.885 26.007 1.00 72.44 218 ARG A C 1
ATOM 1787 O O . ARG A 1 218 ? -36.285 14.931 26.116 1.00 72.44 218 ARG A O 1
ATOM 1794 N N . ALA A 1 219 ? -34.244 15.253 26.992 1.00 70.25 219 ALA A N 1
ATOM 1795 C CA . ALA A 1 219 ? -34.716 15.756 28.280 1.00 70.25 219 ALA A CA 1
ATOM 1796 C C . ALA A 1 219 ? -35.496 17.075 28.130 1.00 70.25 219 ALA A C 1
ATOM 1798 O O . ALA A 1 219 ? -36.608 17.180 28.644 1.00 70.25 219 ALA A O 1
ATOM 1799 N N . ALA A 1 220 ? -34.987 18.029 27.343 1.00 68.06 220 ALA A N 1
ATOM 1800 C CA . ALA A 1 220 ? -35.675 19.287 27.047 1.00 68.06 220 ALA A CA 1
ATOM 1801 C C . ALA A 1 220 ? -37.010 19.079 26.304 1.00 68.06 220 ALA A C 1
ATOM 1803 O O . ALA A 1 220 ? -37.972 19.800 26.552 1.00 68.06 220 ALA A O 1
ATOM 1804 N N . SER A 1 221 ? -37.112 18.058 25.444 1.00 63.28 221 SER A N 1
ATOM 1805 C CA . SER A 1 221 ? -38.369 17.714 24.758 1.00 63.28 221 SER A CA 1
ATOM 1806 C C . SER A 1 221 ? -39.427 17.082 25.676 1.00 63.28 221 SER A C 1
ATOM 1808 O O . SER A 1 221 ? -40.621 17.186 25.398 1.00 63.28 221 SER A O 1
ATOM 1810 N N . ARG A 1 222 ? -39.004 16.449 26.783 1.00 59.81 222 ARG A N 1
ATOM 1811 C CA . ARG A 1 222 ? -39.882 15.775 27.756 1.00 59.81 222 ARG A CA 1
ATOM 1812 C C . ARG A 1 222 ? -40.439 16.728 28.822 1.00 59.81 222 ARG A C 1
ATOM 1814 O O . ARG A 1 222 ? -41.431 16.395 29.463 1.00 59.81 222 ARG A O 1
ATOM 1821 N N . VAL A 1 223 ? -39.848 17.913 28.986 1.00 50.97 223 VAL A N 1
ATOM 1822 C CA . VAL A 1 223 ? -40.326 18.970 29.893 1.00 50.97 223 VAL A CA 1
ATOM 1823 C C . VAL A 1 223 ? -41.140 20.002 29.098 1.00 50.97 223 VAL A C 1
ATOM 1825 O O . VAL A 1 223 ? -40.687 21.111 28.836 1.00 50.97 223 VAL A O 1
ATOM 1828 N N . LYS A 1 224 ? -42.368 19.644 28.701 1.00 49.16 224 LYS A N 1
ATOM 1829 C CA . LYS A 1 224 ? -43.434 20.628 28.431 1.00 49.16 224 LYS A CA 1
ATOM 1830 C C . LYS A 1 224 ? -44.410 20.611 29.616 1.00 49.16 224 LYS A C 1
ATOM 1832 O O . LYS A 1 224 ? -45.029 19.570 29.832 1.00 49.16 224 LYS A O 1
ATOM 1837 N N . PRO A 1 225 ? -44.554 21.700 30.391 1.00 45.97 225 PRO A N 1
ATOM 1838 C CA . PRO A 1 225 ? -45.554 21.778 31.452 1.00 45.97 225 PRO A CA 1
ATOM 1839 C C . PRO A 1 225 ? -46.976 21.871 30.882 1.00 45.97 225 PRO A C 1
ATOM 1841 O O . PRO A 1 225 ? -47.218 22.583 29.909 1.00 45.97 225 PRO A O 1
ATOM 1844 N N . THR A 1 226 ? -47.906 21.168 31.523 1.00 42.81 226 THR A N 1
ATOM 1845 C CA . THR A 1 226 ? -49.360 21.366 31.431 1.00 42.81 226 THR A CA 1
ATOM 1846 C C . THR A 1 226 ? -49.761 22.779 31.896 1.00 42.81 226 THR A C 1
ATOM 1848 O O . THR A 1 226 ? -49.197 23.281 32.866 1.00 42.81 226 THR A O 1
ATOM 1851 N N . GLU A 1 227 ? -50.710 23.391 31.175 1.00 42.62 227 GLU A N 1
ATOM 1852 C CA . GLU A 1 227 ? -51.151 24.808 31.189 1.00 42.62 227 GLU A CA 1
ATOM 1853 C C . GLU A 1 227 ? -51.850 25.286 32.497 1.00 42.62 227 GLU A C 1
ATOM 1855 O O . GLU A 1 227 ? -52.083 24.461 33.384 1.00 42.62 227 GLU A O 1
ATOM 1860 N N . PRO A 1 228 ? -52.208 26.591 32.657 1.00 50.16 228 PRO A N 1
ATOM 1861 C CA . PRO A 1 228 ? -53.423 27.132 32.010 1.00 50.16 228 PRO A CA 1
ATOM 1862 C C . PRO A 1 228 ? -53.348 28.588 31.475 1.00 50.16 228 PRO A C 1
ATOM 1864 O O . PRO A 1 228 ? -52.775 29.486 32.083 1.00 50.16 228 PRO A O 1
ATOM 1867 N N . ASP A 1 229 ? -54.005 28.781 30.329 1.00 44.00 229 ASP A N 1
ATOM 1868 C CA . ASP A 1 229 ? -54.876 29.898 29.914 1.00 44.00 229 ASP A CA 1
ATOM 1869 C C . ASP A 1 229 ? -54.520 31.363 30.297 1.00 44.00 229 ASP A C 1
ATOM 1871 O O . ASP A 1 229 ? -54.811 31.822 31.403 1.00 44.00 229 ASP A O 1
ATOM 1875 N N . ARG A 1 230 ? -53.994 32.145 29.329 1.00 34.62 230 ARG A N 1
ATOM 1876 C CA . ARG A 1 230 ? -54.421 33.538 29.024 1.00 34.62 230 ARG A CA 1
ATOM 1877 C C . ARG A 1 230 ? -53.651 34.181 27.855 1.00 34.62 230 ARG A C 1
ATOM 1879 O O . ARG A 1 230 ? -52.450 34.404 27.917 1.00 34.62 230 ARG A O 1
ATOM 1886 N N . ALA A 1 231 ? -54.425 34.558 26.836 1.00 40.50 231 ALA A N 1
ATOM 1887 C CA . ALA A 1 231 ? -54.295 35.711 25.936 1.00 40.50 231 ALA A CA 1
ATOM 1888 C C . ALA A 1 231 ? -52.901 36.142 25.408 1.00 40.50 231 ALA A C 1
ATOM 1890 O O . ALA A 1 231 ? -52.206 36.957 26.005 1.00 40.50 231 ALA A O 1
ATOM 1891 N N . GLY A 1 232 ? -52.649 35.774 24.144 1.00 39.09 232 GLY A N 1
ATOM 1892 C CA . GLY A 1 232 ? -52.199 36.711 23.106 1.00 39.09 232 GLY A CA 1
ATOM 1893 C C . GLY A 1 232 ? -50.698 36.980 22.968 1.00 39.09 232 GLY A C 1
ATOM 1894 O O . GLY A 1 232 ? -50.187 37.921 23.560 1.00 39.09 232 GLY A O 1
ATOM 1895 N N . LYS A 1 233 ? -50.040 36.290 22.025 1.00 34.38 233 LYS A N 1
ATOM 1896 C CA . LYS A 1 233 ? -49.428 36.886 20.813 1.00 34.38 233 LYS A CA 1
ATOM 1897 C C . LYS A 1 233 ? -48.570 35.867 20.056 1.00 34.38 233 LYS A C 1
ATOM 1899 O O . LYS A 1 233 ? -47.818 35.096 20.633 1.00 34.38 233 LYS A O 1
ATOM 1904 N N . GLN A 1 234 ? -48.745 35.931 18.739 1.00 41.81 234 GLN A N 1
ATOM 1905 C CA . GLN A 1 234 ? -48.032 35.288 17.636 1.00 41.81 234 GLN A CA 1
ATOM 1906 C C . GLN A 1 234 ? -46.603 34.811 17.957 1.00 41.81 234 GLN A C 1
ATOM 1908 O O . GLN A 1 234 ? -45.711 35.622 18.196 1.00 41.81 234 GLN A O 1
ATOM 1913 N N . SER A 1 235 ? -46.355 33.507 17.827 1.00 33.22 235 SER A N 1
ATOM 1914 C CA . SER A 1 235 ? -45.022 32.996 17.506 1.00 33.22 235 SER A CA 1
ATOM 1915 C C . SER A 1 235 ? -45.140 31.882 16.464 1.00 33.22 235 SER A C 1
ATOM 1917 O O . SER A 1 235 ? -46.097 31.108 16.448 1.00 33.22 235 SER A O 1
ATOM 1919 N N . ALA A 1 236 ? -44.219 31.915 15.504 1.00 40.91 236 ALA A N 1
ATOM 1920 C CA . ALA A 1 236 ? -44.270 31.175 14.256 1.00 40.91 236 ALA A CA 1
ATOM 1921 C C . ALA A 1 236 ? -44.361 29.656 14.478 1.00 40.91 236 ALA A C 1
ATOM 1923 O O . ALA A 1 236 ? -43.440 29.033 15.010 1.00 40.91 236 ALA A O 1
ATOM 1924 N N . GLN A 1 237 ? -45.459 29.051 14.018 1.00 35.41 237 GLN A N 1
ATOM 1925 C CA . GLN A 1 237 ? -45.569 27.602 13.879 1.00 35.41 237 GLN A CA 1
ATOM 1926 C C . GLN A 1 237 ? -44.583 27.137 12.799 1.00 35.41 237 GLN A C 1
ATOM 1928 O O . GLN A 1 237 ? -44.861 27.250 11.608 1.00 35.41 237 GLN A O 1
ATOM 1933 N N . ARG A 1 238 ? -43.431 26.595 13.213 1.00 41.06 238 ARG A N 1
ATOM 1934 C CA . ARG A 1 238 ? -42.661 25.666 12.371 1.00 41.06 238 ARG A CA 1
ATOM 1935 C C . ARG A 1 238 ? -43.580 24.489 12.047 1.00 41.06 238 ARG A C 1
ATOM 1937 O O . ARG A 1 238 ? -44.142 23.881 12.961 1.00 41.06 238 ARG A O 1
ATOM 1944 N N . SER A 1 239 ? -43.796 24.227 10.762 1.00 42.50 239 SER A N 1
ATOM 1945 C CA . SER A 1 239 ? -44.754 23.214 10.329 1.00 42.50 239 SER A CA 1
ATOM 1946 C C . SER A 1 239 ? -44.214 21.814 10.631 1.00 42.50 239 SER A C 1
ATOM 1948 O O . SER A 1 239 ? -43.004 21.587 10.645 1.00 42.50 239 SER A O 1
ATOM 1950 N N . VAL A 1 240 ? -45.106 20.849 10.860 1.00 39.50 240 VAL A N 1
ATOM 1951 C CA . VAL A 1 240 ? -44.732 19.437 11.080 1.00 39.50 240 VAL A CA 1
ATOM 1952 C C . VAL A 1 240 ? -43.913 18.890 9.897 1.00 39.50 240 VAL A C 1
ATOM 1954 O O . VAL A 1 240 ? -43.005 18.086 10.097 1.00 39.50 240 VAL A O 1
ATOM 1957 N N . GLY A 1 241 ? -44.138 19.419 8.687 1.00 37.78 241 GLY A N 1
ATOM 1958 C CA . GLY A 1 241 ? -43.359 19.087 7.492 1.00 37.78 241 GLY A CA 1
ATOM 1959 C C . GLY A 1 241 ? -41.900 19.566 7.523 1.00 37.78 241 GLY A C 1
ATOM 1960 O O . GLY A 1 241 ? -41.050 18.943 6.886 1.00 37.78 241 GLY A O 1
ATOM 1961 N N . ASP A 1 242 ? -41.576 20.616 8.284 1.00 38.62 242 ASP A N 1
ATOM 1962 C CA . ASP A 1 242 ? -40.192 21.086 8.452 1.00 38.62 242 ASP A CA 1
ATOM 1963 C C . ASP A 1 242 ? -39.401 20.161 9.388 1.00 38.62 242 ASP A C 1
ATOM 1965 O O . ASP A 1 242 ? -38.229 19.873 9.144 1.00 38.62 242 ASP A O 1
ATOM 1969 N N . VAL A 1 243 ? -40.069 19.625 10.415 1.00 42.66 243 VAL A N 1
ATOM 1970 C CA . VAL A 1 243 ? -39.490 18.666 11.368 1.00 42.66 243 VAL A CA 1
ATOM 1971 C C . VAL A 1 243 ? -39.290 17.293 10.716 1.00 42.66 243 VAL A C 1
ATOM 1973 O O . VAL A 1 243 ? -38.249 16.670 10.911 1.00 42.66 243 VAL A O 1
ATOM 1976 N N . GLU A 1 244 ? -40.229 16.835 9.881 1.00 35.12 244 GLU A N 1
ATOM 1977 C CA . GLU A 1 244 ? -40.066 15.593 9.107 1.00 35.12 244 GLU A CA 1
ATOM 1978 C C . GLU A 1 244 ? -38.934 15.683 8.072 1.00 35.12 244 GLU A C 1
ATOM 1980 O O . GLU A 1 244 ? -38.230 14.697 7.838 1.00 35.12 244 GLU A O 1
ATOM 1985 N N . ARG A 1 245 ? -38.712 16.862 7.474 1.00 39.41 245 ARG A N 1
ATOM 1986 C CA . ARG A 1 245 ? -37.602 17.093 6.538 1.00 39.41 245 ARG A CA 1
ATOM 1987 C C . ARG A 1 245 ? -36.242 17.087 7.246 1.00 39.41 245 ARG A C 1
ATOM 1989 O O . ARG A 1 245 ? -35.308 16.476 6.729 1.00 39.41 245 ARG A O 1
ATOM 1996 N N . GLU A 1 246 ? -36.137 17.701 8.428 1.00 40.78 246 GLU A N 1
ATOM 1997 C CA . GLU A 1 246 ? -34.931 17.638 9.274 1.00 40.78 246 GLU A CA 1
ATOM 1998 C C . GLU A 1 246 ? -34.655 16.206 9.769 1.00 40.78 246 GLU A C 1
ATOM 2000 O O . GLU A 1 246 ? -33.518 15.744 9.696 1.00 40.78 246 GLU A O 1
ATOM 2005 N N . LEU A 1 247 ? -35.684 15.460 10.194 1.00 34.88 247 LEU A N 1
ATOM 2006 C CA . LEU A 1 247 ? -35.544 14.069 10.652 1.00 34.88 247 LEU A CA 1
ATOM 2007 C C . LEU A 1 247 ? -35.100 13.116 9.533 1.00 34.88 247 LEU A C 1
ATOM 2009 O O . LEU A 1 247 ? -34.253 12.259 9.774 1.00 34.88 247 LEU A O 1
ATOM 2013 N N . ARG A 1 248 ? -35.600 13.292 8.300 1.00 38.66 248 ARG A N 1
ATOM 2014 C CA . ARG A 1 248 ? -35.110 12.537 7.131 1.00 38.66 248 ARG A CA 1
ATOM 2015 C C . ARG A 1 248 ? -33.663 12.885 6.774 1.00 38.66 248 ARG A C 1
ATOM 2017 O O . ARG A 1 248 ? -32.910 11.992 6.401 1.00 38.66 248 ARG A O 1
ATOM 2024 N N . GLY A 1 249 ? -33.259 14.149 6.923 1.00 36.94 249 GLY A N 1
ATOM 2025 C CA . GLY A 1 249 ? -31.870 14.576 6.713 1.00 36.94 249 GLY A CA 1
ATOM 2026 C C . GLY A 1 249 ? -30.894 13.984 7.735 1.00 36.94 249 GLY A C 1
ATOM 2027 O O . GLY A 1 249 ? -29.764 13.651 7.387 1.00 36.94 249 GLY A O 1
ATOM 2028 N N . ILE A 1 250 ? -31.342 13.797 8.979 1.00 40.50 250 ILE A N 1
ATOM 2029 C CA . ILE A 1 250 ? -30.557 13.153 10.041 1.00 40.50 250 ILE A CA 1
ATOM 2030 C C . ILE A 1 250 ? -30.496 11.632 9.827 1.00 40.50 250 ILE A C 1
ATOM 2032 O O . ILE A 1 250 ? -29.422 11.058 9.960 1.00 40.50 250 ILE A O 1
ATOM 2036 N N . ASP A 1 251 ? -31.594 10.983 9.426 1.00 38.16 251 ASP A N 1
ATOM 2037 C CA . ASP A 1 251 ? -31.628 9.537 9.141 1.00 38.16 251 ASP A CA 1
ATOM 2038 C C . ASP A 1 251 ? -30.726 9.149 7.948 1.00 38.16 251 ASP A C 1
ATOM 2040 O O . ASP A 1 251 ? -29.989 8.167 8.016 1.00 38.16 251 ASP A O 1
ATOM 2044 N N . GLU A 1 252 ? -30.684 9.966 6.890 1.00 39.09 252 GLU A N 1
ATOM 2045 C CA . GLU A 1 252 ? -29.748 9.807 5.759 1.00 39.09 252 GLU A CA 1
ATOM 2046 C C . GLU A 1 252 ? -28.279 10.071 6.155 1.00 39.09 252 GLU A C 1
ATOM 2048 O O . GLU A 1 252 ? -27.365 9.334 5.764 1.00 39.09 252 GLU A O 1
ATOM 2053 N N . ALA A 1 253 ? -28.026 11.085 6.989 1.00 40.16 253 ALA A N 1
ATOM 2054 C CA . ALA A 1 253 ? -26.689 11.372 7.516 1.00 40.16 253 ALA A CA 1
ATOM 2055 C C . ALA A 1 253 ? -26.179 10.286 8.484 1.00 40.16 253 ALA A C 1
ATOM 2057 O O . ALA A 1 253 ? -24.972 10.073 8.587 1.00 40.16 253 ALA A O 1
ATOM 2058 N N . VAL A 1 254 ? -27.081 9.592 9.182 1.00 40.50 254 VAL A N 1
ATOM 2059 C CA . VAL A 1 254 ? -26.761 8.453 10.055 1.00 40.50 254 VAL A CA 1
ATOM 2060 C C . VAL A 1 254 ? -26.541 7.186 9.227 1.00 40.50 254 VAL A C 1
ATOM 2062 O O . VAL A 1 254 ? -25.544 6.495 9.432 1.00 40.50 254 VAL A O 1
ATOM 2065 N N . LYS A 1 255 ? -27.386 6.913 8.224 1.00 39.22 255 LYS A N 1
ATOM 2066 C CA . LYS A 1 255 ? -27.213 5.767 7.315 1.00 39.22 255 LYS A CA 1
ATOM 2067 C C . LYS A 1 255 ? -25.876 5.820 6.585 1.00 39.22 255 LYS A C 1
ATOM 2069 O O . LYS A 1 255 ? -25.110 4.870 6.702 1.00 39.22 255 LYS A O 1
ATOM 2074 N N . SER A 1 256 ? -25.534 6.946 5.957 1.00 42.50 256 SER A N 1
ATOM 2075 C CA . SER A 1 256 ? -24.240 7.149 5.272 1.00 42.50 256 SER A CA 1
ATOM 2076 C C . SER A 1 256 ? -22.998 6.972 6.163 1.00 42.50 256 SER A C 1
ATOM 2078 O O . SER A 1 256 ? -21.895 6.785 5.648 1.00 42.50 256 SER A O 1
ATOM 2080 N N . ARG A 1 257 ? -23.151 7.003 7.494 1.00 42.50 257 ARG A N 1
ATOM 2081 C CA . ARG A 1 257 ? -22.043 6.832 8.444 1.00 42.50 257 ARG A CA 1
ATOM 2082 C C . ARG A 1 257 ? -21.895 5.407 8.958 1.00 42.50 257 ARG A C 1
ATOM 2084 O O . ARG A 1 257 ? -20.766 5.028 9.219 1.00 42.50 257 ARG A O 1
ATOM 2091 N N . THR A 1 258 ? -22.974 4.625 9.003 1.00 39.25 258 THR A N 1
ATOM 2092 C CA . THR A 1 258 ? -22.945 3.204 9.394 1.00 39.25 258 THR A CA 1
ATOM 2093 C C . THR A 1 258 ? -22.346 2.299 8.311 1.00 39.25 258 THR A C 1
ATOM 2095 O O . THR A 1 258 ? -22.511 2.558 7.119 1.00 39.25 258 THR A O 1
ATOM 2098 N N . SER A 1 259 ? -21.727 1.177 8.696 1.00 44.59 259 SER A N 1
ATOM 2099 C CA . SER A 1 259 ? -21.169 0.178 7.762 1.00 44.59 259 SER A CA 1
ATOM 2100 C C . SER A 1 259 ? -22.180 -0.344 6.734 1.00 44.59 259 SER A C 1
ATOM 2102 O O . SER A 1 259 ? -21.827 -0.571 5.577 1.00 44.59 259 SER A O 1
ATOM 2104 N N . LYS A 1 260 ? -23.460 -0.445 7.113 1.00 42.56 260 LYS A N 1
ATOM 2105 C CA . LYS A 1 260 ? -24.549 -0.847 6.212 1.00 42.56 260 LYS A CA 1
ATOM 2106 C C . LYS A 1 260 ? -24.872 0.221 5.159 1.00 42.56 260 LYS A C 1
ATOM 2108 O O . LYS A 1 260 ? -25.037 -0.119 3.993 1.00 42.56 260 LYS A O 1
ATOM 2113 N N . GLY A 1 261 ? -24.893 1.503 5.529 1.00 44.00 261 GLY A N 1
ATOM 2114 C CA . GLY A 1 261 ? -25.126 2.574 4.556 1.00 44.00 261 GLY A CA 1
ATOM 2115 C C . GLY A 1 261 ? -23.879 2.990 3.772 1.00 44.00 261 GLY A C 1
ATOM 2116 O O . GLY A 1 261 ? -24.022 3.452 2.645 1.00 44.00 261 GLY A O 1
ATOM 2117 N N . ARG A 1 262 ? -22.658 2.737 4.275 1.00 52.69 262 ARG A N 1
ATOM 2118 C CA . ARG A 1 262 ? -21.433 2.791 3.452 1.00 52.69 262 ARG A CA 1
ATOM 2119 C C . ARG A 1 262 ? -21.418 1.698 2.388 1.00 52.69 262 ARG A C 1
ATOM 2121 O O . ARG A 1 262 ? -21.023 1.976 1.261 1.00 52.69 262 ARG A O 1
ATOM 2128 N N . ALA A 1 263 ? -21.889 0.490 2.711 1.00 51.34 263 ALA A N 1
ATOM 2129 C CA . ALA A 1 263 ? -22.059 -0.576 1.724 1.00 51.34 263 ALA A CA 1
ATOM 2130 C C . ALA A 1 263 ? -23.096 -0.194 0.650 1.00 51.34 263 ALA A C 1
ATOM 2132 O O . ALA A 1 263 ? -22.805 -0.308 -0.537 1.00 51.34 263 ALA A O 1
ATOM 2133 N N . GLU A 1 264 ? -24.249 0.362 1.040 1.00 52.81 264 GLU A N 1
ATOM 2134 C CA . GLU A 1 264 ? -25.256 0.866 0.087 1.00 52.81 264 GLU A CA 1
ATOM 2135 C C . GLU A 1 264 ? -24.741 2.046 -0.762 1.00 52.81 264 GLU A C 1
ATOM 2137 O O . GLU A 1 264 ? -25.024 2.119 -1.960 1.00 52.81 264 GLU A O 1
ATOM 2142 N N . GLN A 1 265 ? -23.943 2.958 -0.191 1.00 51.69 265 GLN A N 1
ATOM 2143 C CA . GLN A 1 265 ? -23.299 4.039 -0.950 1.00 51.69 265 GLN A CA 1
ATOM 2144 C C . GLN A 1 265 ? -22.232 3.520 -1.917 1.00 51.69 265 GLN A C 1
ATOM 2146 O O . GLN A 1 265 ? -22.127 4.026 -3.034 1.00 51.69 265 GLN A O 1
ATOM 2151 N N . ALA A 1 266 ? -21.450 2.519 -1.512 1.00 56.31 266 ALA A N 1
ATOM 2152 C CA . ALA A 1 266 ? -20.458 1.885 -2.371 1.00 56.31 266 ALA A CA 1
ATOM 2153 C C . ALA A 1 266 ? -21.125 1.151 -3.544 1.00 56.31 266 ALA A C 1
ATOM 2155 O O . ALA A 1 266 ? -20.644 1.255 -4.672 1.00 56.31 266 ALA A O 1
ATOM 2156 N N . GLU A 1 267 ? -22.255 0.474 -3.316 1.00 65.00 267 GLU A N 1
ATOM 2157 C CA . GLU A 1 267 ? -23.042 -0.126 -4.399 1.00 65.00 267 GLU A CA 1
ATOM 2158 C C . GLU A 1 267 ? -23.643 0.927 -5.333 1.00 65.00 267 GLU A C 1
ATOM 2160 O O . GLU A 1 267 ? -23.543 0.778 -6.551 1.00 65.00 267 GLU A O 1
ATOM 2165 N N . ARG A 1 268 ? -24.180 2.036 -4.801 1.00 68.00 268 ARG A N 1
ATOM 2166 C CA . ARG A 1 268 ? -24.659 3.151 -5.637 1.00 68.00 268 ARG A CA 1
ATOM 2167 C C . ARG A 1 268 ? -23.553 3.756 -6.497 1.00 68.00 268 ARG A C 1
ATOM 2169 O O . ARG A 1 268 ? -23.758 3.930 -7.692 1.00 68.00 268 ARG A O 1
ATOM 2176 N N . ARG A 1 269 ? -22.371 4.011 -5.929 1.00 68.38 269 ARG A N 1
ATOM 2177 C CA . ARG A 1 269 ? -21.220 4.544 -6.679 1.00 68.38 269 ARG A CA 1
ATOM 2178 C C . ARG A 1 269 ? -20.734 3.578 -7.757 1.00 68.38 269 ARG A C 1
ATOM 2180 O O . ARG A 1 269 ? -20.388 4.020 -8.848 1.00 68.38 269 ARG A O 1
ATOM 2187 N N . ARG A 1 270 ? -20.744 2.267 -7.488 1.00 72.69 270 ARG A N 1
ATOM 2188 C CA . ARG A 1 270 ? -20.435 1.245 -8.503 1.00 72.69 270 ARG A CA 1
ATOM 2189 C C . ARG A 1 270 ? -21.466 1.237 -9.626 1.00 72.69 270 ARG A C 1
ATOM 2191 O O . ARG A 1 270 ? -21.076 1.220 -10.786 1.00 72.69 270 ARG A O 1
ATOM 2198 N N . ALA A 1 271 ? -22.755 1.312 -9.298 1.00 74.94 271 ALA A N 1
ATOM 2199 C CA . ALA A 1 271 ? -23.816 1.391 -10.298 1.00 74.94 271 ALA A CA 1
ATOM 2200 C C . ALA A 1 271 ? -23.713 2.668 -11.153 1.00 74.94 271 ALA A C 1
ATOM 2202 O O . ALA A 1 271 ? -23.907 2.615 -12.365 1.00 74.94 271 ALA A O 1
ATOM 2203 N N . GLU A 1 272 ? -23.353 3.804 -10.550 1.00 72.44 272 GLU A N 1
ATOM 2204 C CA . GLU A 1 272 ? -23.111 5.066 -11.260 1.00 72.44 272 GLU A CA 1
ATOM 2205 C C . GLU A 1 272 ? -21.867 5.000 -12.157 1.00 72.44 272 GLU A C 1
ATOM 2207 O O . GLU A 1 272 ? -21.922 5.445 -13.303 1.00 72.44 272 GLU A O 1
ATOM 2212 N N . GLN A 1 273 ? -20.768 4.395 -11.692 1.00 63.53 273 GLN A N 1
ATOM 2213 C CA . GLN A 1 273 ? -19.572 4.167 -12.511 1.00 63.53 273 GLN A CA 1
ATOM 2214 C C . GLN A 1 273 ? -19.845 3.211 -13.676 1.00 63.53 273 GLN A C 1
ATOM 2216 O O . GLN A 1 273 ? -19.428 3.490 -14.798 1.00 63.53 273 GLN A O 1
ATOM 2221 N N . GLU A 1 274 ? -20.582 2.121 -13.455 1.00 80.19 274 GLU A N 1
ATOM 2222 C CA . GLU A 1 274 ? -20.993 1.213 -14.530 1.00 80.19 274 GLU A CA 1
ATOM 2223 C C . GLU A 1 274 ? -21.913 1.911 -15.538 1.00 80.19 274 GLU A C 1
ATOM 2225 O O . GLU A 1 274 ? -21.761 1.722 -16.745 1.00 80.19 274 GLU A O 1
ATOM 2230 N N . ALA A 1 275 ? -22.843 2.750 -15.074 1.00 78.50 275 ALA A N 1
ATOM 2231 C CA . ALA A 1 275 ? -23.693 3.550 -15.952 1.00 78.50 275 ALA A CA 1
ATOM 2232 C C . ALA A 1 275 ? -22.873 4.563 -16.766 1.00 78.50 275 ALA A C 1
ATOM 2234 O O . ALA A 1 275 ? -23.115 4.729 -17.962 1.00 78.50 275 ALA A O 1
ATOM 2235 N N . HIS A 1 276 ? -21.870 5.194 -16.151 1.00 77.62 276 HIS A N 1
ATOM 2236 C CA . HIS A 1 276 ? -20.965 6.114 -16.834 1.00 77.62 276 HIS A CA 1
ATOM 2237 C C . HIS A 1 276 ? -20.121 5.402 -17.899 1.00 77.62 276 HIS A C 1
ATOM 2239 O O . HIS A 1 276 ? -20.071 5.857 -19.041 1.00 77.62 276 HIS A O 1
ATOM 2245 N N . GLN A 1 277 ? -19.546 4.241 -17.571 1.00 74.81 277 GLN A N 1
ATOM 2246 C CA . GLN A 1 277 ? -18.786 3.421 -18.520 1.00 74.81 277 GLN A CA 1
ATOM 2247 C C . GLN A 1 277 ? -19.652 2.923 -19.682 1.00 74.81 277 GLN A C 1
ATOM 2249 O O . GLN A 1 277 ? -19.203 2.919 -20.827 1.00 74.81 277 GLN A O 1
ATOM 2254 N N . ARG A 1 278 ? -20.911 2.543 -19.424 1.00 83.56 278 ARG A N 1
ATOM 2255 C CA . ARG A 1 278 ? -21.861 2.175 -20.488 1.00 83.56 278 ARG A CA 1
ATOM 2256 C C . ARG A 1 278 ? -22.177 3.359 -21.397 1.00 83.56 278 ARG A C 1
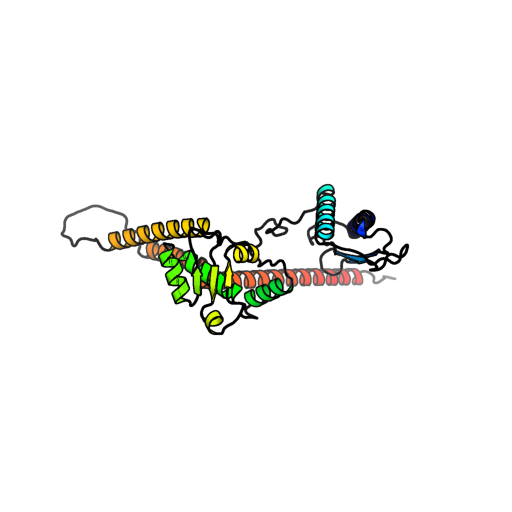ATOM 2258 O O . ARG A 1 278 ? -22.133 3.203 -22.612 1.00 83.56 278 ARG A O 1
ATOM 2265 N N . ALA A 1 279 ? -22.424 4.539 -20.831 1.00 79.06 279 ALA A N 1
ATOM 2266 C CA . ALA A 1 279 ? -22.690 5.746 -21.611 1.00 79.06 279 ALA A CA 1
ATOM 2267 C C . ALA A 1 279 ? -21.473 6.190 -22.446 1.00 79.06 279 ALA A C 1
ATOM 2269 O O . ALA A 1 279 ? -21.631 6.675 -23.566 1.00 79.06 279 ALA A O 1
ATOM 2270 N N . GLU A 1 280 ? -20.251 6.023 -21.934 1.00 75.75 280 GLU A N 1
ATOM 2271 C CA . GLU A 1 280 ? -19.028 6.229 -22.716 1.00 75.75 280 GLU A CA 1
ATOM 2272 C C . GLU A 1 280 ? -18.873 5.195 -23.836 1.00 75.75 280 GLU A C 1
ATOM 2274 O O . GLU A 1 280 ? -18.562 5.565 -24.968 1.00 75.75 280 GLU A O 1
ATOM 2279 N N . ALA A 1 281 ? -19.118 3.913 -23.555 1.00 77.31 281 ALA A N 1
ATOM 2280 C CA . ALA A 1 281 ? -19.051 2.860 -24.564 1.00 77.31 281 ALA A CA 1
ATOM 2281 C C . ALA A 1 281 ? -20.069 3.090 -25.695 1.00 77.31 281 ALA A C 1
ATOM 2283 O O . ALA A 1 281 ? -19.736 2.924 -26.868 1.00 77.31 281 ALA A O 1
ATOM 2284 N N . GLU A 1 282 ? -21.281 3.539 -25.361 1.00 82.56 282 GLU A N 1
ATOM 2285 C CA . GLU A 1 282 ? -22.305 3.918 -26.339 1.00 82.56 282 GLU A CA 1
ATOM 2286 C C . GLU A 1 282 ? -21.897 5.142 -27.166 1.00 82.56 282 GLU A C 1
ATOM 2288 O O . GLU A 1 282 ? -22.075 5.136 -28.386 1.00 82.56 282 GLU A O 1
ATOM 2293 N N . ARG A 1 283 ? -21.286 6.164 -26.548 1.00 81.62 283 ARG A N 1
ATOM 2294 C CA . ARG A 1 283 ? -20.739 7.315 -27.287 1.00 81.62 283 ARG A CA 1
ATOM 2295 C C . ARG A 1 283 ? -19.637 6.903 -28.255 1.00 81.62 283 ARG A C 1
ATOM 2297 O O . ARG A 1 283 ? -19.698 7.281 -29.422 1.00 81.62 283 ARG A O 1
ATOM 2304 N N . ARG A 1 284 ? -18.682 6.080 -27.812 1.00 80.00 284 ARG A N 1
ATOM 2305 C CA . ARG A 1 284 ? -17.603 5.566 -28.673 1.00 80.00 284 ARG A CA 1
ATOM 2306 C C . ARG A 1 284 ? -18.156 4.725 -29.824 1.00 80.00 284 ARG A C 1
ATOM 2308 O O . ARG A 1 284 ? -17.709 4.869 -30.959 1.00 80.00 284 ARG A O 1
ATOM 2315 N N . ALA A 1 285 ? -19.173 3.900 -29.568 1.00 79.50 285 ALA A N 1
ATOM 2316 C CA . ALA A 1 285 ? -19.847 3.133 -30.613 1.00 79.50 285 ALA A CA 1
ATOM 2317 C C . ALA A 1 285 ? -20.578 4.036 -31.625 1.00 79.50 285 ALA A C 1
ATOM 2319 O O . ALA A 1 285 ? -20.528 3.773 -32.827 1.00 79.50 285 ALA A O 1
ATOM 2320 N N . ALA A 1 286 ? -21.223 5.114 -31.167 1.00 77.88 286 ALA A N 1
ATOM 2321 C CA . ALA A 1 286 ? -21.890 6.082 -32.036 1.00 77.88 286 ALA A CA 1
ATOM 2322 C C . ALA A 1 286 ? -20.894 6.882 -32.896 1.00 77.88 286 ALA A C 1
ATOM 2324 O O . ALA A 1 286 ? -21.122 7.057 -34.096 1.00 77.88 286 ALA A O 1
ATOM 2325 N N . GLU A 1 287 ? -19.767 7.308 -32.322 1.00 77.75 287 GLU A N 1
ATOM 2326 C CA . GLU A 1 287 ? -18.678 7.967 -33.054 1.00 77.75 287 GLU A CA 1
ATOM 2327 C C . GLU A 1 287 ? -18.051 7.034 -34.096 1.00 77.75 287 GLU A C 1
ATOM 2329 O O . GLU A 1 287 ? -17.810 7.437 -35.236 1.00 77.75 287 GLU A O 1
ATOM 2334 N N . GLU A 1 288 ? -17.849 5.759 -33.761 1.00 72.56 288 GLU A N 1
ATOM 2335 C CA . GLU A 1 288 ? -17.347 4.766 -34.709 1.00 72.56 288 GLU A CA 1
ATOM 2336 C C . GLU A 1 288 ? -18.349 4.509 -35.847 1.00 72.56 288 GLU A C 1
ATOM 2338 O O . GLU A 1 288 ? -17.958 4.466 -37.017 1.00 72.56 288 GLU A O 1
ATOM 2343 N N . GLN A 1 289 ? -19.649 4.430 -35.550 1.00 74.06 289 GLN A N 1
ATOM 2344 C CA . GLN A 1 289 ? -20.692 4.327 -36.575 1.00 74.06 289 GLN A CA 1
ATOM 2345 C C . GLN A 1 289 ? -20.739 5.566 -37.481 1.00 74.06 289 GLN A C 1
ATOM 2347 O O . GLN A 1 289 ? -20.838 5.416 -38.703 1.00 74.06 289 GLN A O 1
ATOM 2352 N N . GLN A 1 290 ? -20.597 6.777 -36.932 1.00 71.00 290 GLN A N 1
ATOM 2353 C CA . GLN A 1 290 ? -20.485 8.009 -37.722 1.00 71.00 290 GLN A CA 1
ATOM 2354 C C . GLN A 1 290 ? -19.213 8.040 -38.573 1.00 71.00 290 GLN A C 1
ATOM 2356 O O . GLN A 1 290 ? -19.260 8.464 -39.731 1.00 71.00 290 GLN A O 1
ATOM 2361 N N . ARG A 1 291 ? -18.089 7.533 -38.058 1.00 71.25 291 ARG A N 1
ATOM 2362 C CA . ARG A 1 291 ? -16.829 7.418 -38.802 1.00 71.25 291 ARG A CA 1
ATOM 2363 C C . ARG A 1 291 ? -16.958 6.437 -39.967 1.00 71.25 291 ARG A C 1
ATOM 2365 O O . ARG A 1 291 ? -16.520 6.737 -41.078 1.00 71.25 291 ARG A O 1
ATOM 2372 N N . VAL A 1 292 ? -17.605 5.291 -39.751 1.00 68.81 292 VAL A N 1
ATOM 2373 C CA . VAL A 1 292 ? -17.883 4.286 -40.792 1.00 68.81 292 VAL A CA 1
ATOM 2374 C C . VAL A 1 292 ? -18.887 4.811 -41.826 1.00 68.81 292 VAL A C 1
ATOM 2376 O O . VAL A 1 292 ? -18.690 4.604 -43.026 1.00 68.81 292 VAL A O 1
ATOM 2379 N N . ALA A 1 293 ? -19.924 5.540 -41.402 1.00 66.06 293 ALA A N 1
ATOM 2380 C CA . ALA A 1 293 ? -20.888 6.183 -42.297 1.00 66.06 293 ALA A CA 1
ATOM 2381 C C . ALA A 1 293 ? -20.236 7.280 -43.157 1.00 66.06 293 ALA A C 1
ATOM 2383 O O . ALA A 1 293 ? -20.449 7.313 -44.370 1.00 66.06 293 ALA A O 1
ATOM 2384 N N . SER A 1 294 ? -19.367 8.102 -42.564 1.00 59.25 294 SER A N 1
ATOM 2385 C CA . SER A 1 294 ? -18.579 9.125 -43.266 1.00 59.25 294 SER A CA 1
ATOM 2386 C C . SER A 1 294 ? -17.621 8.502 -44.288 1.00 59.25 294 SER A C 1
ATOM 2388 O O . SER A 1 294 ? -17.532 8.967 -45.424 1.00 59.25 294 SER A O 1
ATOM 2390 N N . ARG A 1 295 ? -16.981 7.372 -43.949 1.00 58.09 295 ARG A N 1
ATOM 2391 C CA . ARG A 1 295 ? -16.158 6.587 -44.891 1.00 58.09 295 ARG A CA 1
ATOM 2392 C C . ARG A 1 295 ? -16.973 6.004 -46.052 1.00 58.09 295 ARG A C 1
ATOM 2394 O O . ARG A 1 295 ? -16.501 6.007 -47.185 1.00 58.09 295 ARG A O 1
ATOM 2401 N N . ARG A 1 296 ? -18.203 5.541 -45.798 1.00 56.38 296 ARG A N 1
ATOM 2402 C CA . ARG A 1 296 ? -19.141 5.070 -46.839 1.00 56.38 296 ARG A CA 1
ATOM 2403 C C . ARG A 1 296 ? -19.688 6.196 -47.722 1.00 56.38 296 ARG A C 1
ATOM 2405 O O . ARG A 1 296 ? -20.046 5.927 -48.865 1.00 56.38 296 ARG A O 1
ATOM 2412 N N . TYR A 1 297 ? -19.776 7.425 -47.216 1.00 50.38 297 TYR A N 1
ATOM 2413 C CA . TYR A 1 297 ? -20.213 8.590 -47.991 1.00 50.38 297 TYR A CA 1
ATOM 2414 C C . TYR A 1 297 ? -19.126 9.054 -48.974 1.00 50.38 297 TYR A C 1
ATOM 2416 O O . TYR A 1 297 ? -19.416 9.281 -50.143 1.00 50.38 297 TYR A O 1
ATOM 2424 N N . ILE A 1 298 ? -17.858 9.060 -48.546 1.00 51.88 298 ILE A N 1
ATOM 2425 C CA . ILE A 1 298 ? -16.704 9.373 -49.413 1.00 51.88 298 ILE A CA 1
ATOM 2426 C C . ILE A 1 298 ? -16.524 8.318 -50.525 1.00 51.88 298 ILE A C 1
ATOM 2428 O O . ILE A 1 298 ? -16.120 8.648 -51.636 1.00 51.88 298 ILE A O 1
ATOM 2432 N N . GLY A 1 299 ? -16.897 7.058 -50.270 1.00 48.62 299 GLY A N 1
ATOM 2433 C CA . GLY A 1 299 ? -16.845 5.973 -51.259 1.00 48.62 299 GLY A CA 1
ATOM 2434 C C . GLY A 1 299 ? -17.927 5.999 -52.351 1.00 48.62 299 GLY A C 1
ATOM 2435 O O . GLY A 1 299 ? -17.849 5.190 -53.268 1.00 48.62 299 GLY A O 1
ATOM 2436 N N . ARG A 1 300 ? -18.929 6.891 -52.279 1.00 48.53 300 ARG A N 1
ATOM 2437 C CA . ARG A 1 300 ? -20.002 7.018 -53.293 1.00 48.53 300 ARG A CA 1
ATOM 2438 C C . ARG A 1 300 ? -19.840 8.216 -54.240 1.00 48.53 300 ARG A C 1
ATOM 2440 O O . ARG A 1 300 ? -20.709 8.440 -55.070 1.00 48.53 300 ARG A O 1
ATOM 2447 N N . GLY A 1 301 ? -18.746 8.972 -54.123 1.00 43.09 301 GLY A N 1
ATOM 2448 C CA . GLY A 1 301 ? -18.494 10.184 -54.917 1.00 43.09 301 GLY A CA 1
ATOM 2449 C C . GLY A 1 301 ? -17.635 10.002 -56.174 1.00 43.09 301 GLY A C 1
ATOM 2450 O O . GLY A 1 301 ? -17.305 10.997 -56.806 1.00 43.09 301 GLY A O 1
ATOM 2451 N N . TRP A 1 302 ? -17.253 8.773 -56.533 1.00 43.69 302 TRP A N 1
ATOM 2452 C CA . TRP A 1 302 ? -16.441 8.496 -57.724 1.00 43.69 302 TRP A CA 1
ATOM 2453 C C . TRP A 1 302 ? -17.113 7.446 -58.614 1.00 43.69 302 TRP A C 1
ATOM 2455 O O . TRP A 1 302 ? -16.623 6.330 -58.752 1.00 43.69 302 TRP A O 1
ATOM 2465 N N . GLU A 1 303 ? -18.236 7.806 -59.233 1.00 38.50 303 GLU A N 1
ATOM 2466 C CA . GLU A 1 303 ? -18.594 7.230 -60.532 1.00 38.50 303 GLU A CA 1
ATOM 2467 C C . GLU A 1 303 ? -18.216 8.251 -61.606 1.00 38.50 303 GLU A C 1
ATOM 2469 O O . GLU A 1 303 ? -18.737 9.362 -61.652 1.00 38.50 303 GLU A O 1
ATOM 2474 N N . LEU A 1 304 ? -17.217 7.871 -62.407 1.00 43.97 304 LEU A N 1
ATOM 2475 C CA . LEU A 1 304 ? -16.752 8.591 -63.584 1.00 43.97 304 LEU A CA 1
ATOM 2476 C C . LEU A 1 304 ? -17.906 8.761 -64.581 1.00 43.97 304 LEU A C 1
ATOM 2478 O O . LEU A 1 304 ? -18.325 7.779 -65.199 1.00 43.97 304 LEU A O 1
ATOM 2482 N N . GLU A 1 305 ? -18.350 9.999 -64.800 1.00 38.56 305 GLU A N 1
ATOM 2483 C CA . GLU A 1 305 ? -18.957 10.357 -66.080 1.00 38.56 305 GLU A CA 1
ATOM 2484 C C . GLU A 1 305 ? -17.867 10.354 -67.155 1.00 38.56 305 GLU A C 1
ATOM 2486 O O . GLU A 1 305 ? -16.764 10.880 -66.982 1.00 38.56 305 GLU A O 1
ATOM 2491 N N . ARG A 1 306 ? -18.195 9.637 -68.223 1.00 41.72 306 ARG A N 1
ATOM 2492 C CA . ARG A 1 306 ? -17.381 9.299 -69.380 1.00 41.72 306 ARG A CA 1
ATOM 2493 C C . ARG A 1 306 ? -17.750 10.217 -70.536 1.00 41.72 306 ARG A C 1
ATOM 2495 O O . ARG A 1 306 ? -18.951 10.549 -70.631 1.00 41.72 306 ARG A O 1
#

Radius of gyration: 30.27 Å; Cα contacts (8 Å, |Δi|>4): 292; chains: 1; bounding box: 87×60×101 Å

Foldseek 3Di:
DAWADLPWPDDQVRQQVLVVVLQVPLPLLVQWDWDWDWDDPPSTIDIDIDTHQARPPPRDGRDDDPVSVVVSLVSSQVSCVVVVTDHDDPQADSVRHGDQQFDDPDPVVSVQVVCVVVVNDDALLVVLLLQQLQLLQQALDPVSSQVSCVVVQKHWDDDPPDQWIKIFNNVCVVVVHPRGIDTQVNNCNGRVDHSGPVSSNVSSNVNNVVVVVVVVVVVVVVPDDDDDDDDDDDDDPPDPVNVVVVVVVVVLVVLCSHPNSVVVVVVVVVVVVVVVVVVVVVVVVVVVVVVVVVVVVVVVPDDDDD

pLDDT: mean 78.15, std 19.16, range [33.22, 97.88]

Mean predicted aligned error: 17.5 Å